Protein AF-A0A7W7RMQ4-F1 (afdb_monomer_lite)

pLDDT: mean 93.25, std 7.19, range [41.25, 98.62]

Organism: NCBI:txid1783352

Foldseek 3Di:
DFAWEAEEEEEEEPPFPDPPVLLQLLLQVACCVFQVYHYHHQYYDYDHDLVLQEAQAQDQDQPPGDQDPSQQVVLVPPPPSPGQEYEYGHQYYPNPDQKHQDHDPSSGYIYGHNPHDSLRRNLSVLCSALNDAADCQLQASSDPHNVSRDHVVGHDDPNSSVSNCPGPSIDRDFDKDKAFWPDKFFADQQPFDDDPQFTDRAGIWTDGPVQPLAIEHHHCDPDPCNVVVVVQNVVNVVRNVVRFMKMFTWTGRHSRYTYTPDIGGDD

Structure (mmCIF, N/CA/C/O backbone):
data_AF-A0A7W7RMQ4-F1
#
_entry.id   AF-A0A7W7RMQ4-F1
#
loop_
_atom_site.group_PDB
_atom_site.id
_atom_site.type_symbol
_atom_site.label_atom_id
_atom_site.label_alt_id
_atom_site.label_comp_id
_atom_site.label_asym_id
_atom_site.label_entity_id
_atom_site.label_seq_id
_atom_site.pdbx_PDB_ins_code
_atom_site.Cartn_x
_atom_site.Cartn_y
_atom_site.Cartn_z
_atom_site.occupancy
_atom_site.B_iso_or_equiv
_atom_site.auth_seq_id
_atom_site.auth_comp_id
_atom_site.auth_asym_id
_atom_site.auth_atom_id
_atom_site.pdbx_PDB_model_num
ATOM 1 N N . MET A 1 1 ? -14.502 10.822 5.025 1.00 41.25 1 MET A N 1
ATOM 2 C CA . MET A 1 1 ? -14.798 10.041 3.806 1.00 41.25 1 MET A CA 1
ATOM 3 C C . MET A 1 1 ? -14.533 8.581 4.132 1.00 41.25 1 MET A C 1
ATOM 5 O O . MET A 1 1 ? -13.692 8.335 4.987 1.00 41.25 1 MET A O 1
ATOM 9 N N . ALA A 1 2 ? -15.302 7.638 3.584 1.00 49.12 2 ALA A N 1
ATOM 10 C CA . ALA A 1 2 ? -14.955 6.222 3.712 1.00 49.12 2 ALA A CA 1
ATOM 11 C C . ALA A 1 2 ? -13.641 5.985 2.947 1.00 49.12 2 ALA A C 1
ATOM 13 O O . ALA A 1 2 ? -13.459 6.584 1.891 1.00 49.12 2 ALA A O 1
ATOM 14 N N . GLY A 1 3 ? -12.711 5.217 3.522 1.00 67.19 3 GLY A N 1
ATOM 15 C CA . GLY A 1 3 ? -11.395 4.976 2.930 1.00 67.19 3 GLY A CA 1
ATOM 16 C C . GLY A 1 3 ? -11.504 4.057 1.718 1.00 67.19 3 GLY A C 1
ATOM 17 O O . GLY A 1 3 ? -11.523 2.833 1.876 1.00 67.19 3 GLY A O 1
ATOM 18 N N . GLU A 1 4 ? -11.606 4.648 0.530 1.00 86.50 4 GLU A N 1
ATOM 19 C CA . GLU A 1 4 ? -11.411 3.928 -0.727 1.00 86.50 4 GLU A CA 1
ATOM 20 C C . GLU A 1 4 ? -9.969 3.410 -0.774 1.00 86.50 4 GLU A C 1
ATOM 22 O O . GLU A 1 4 ? -9.025 4.111 -0.392 1.00 86.50 4 GLU A O 1
ATOM 27 N N . CYS A 1 5 ? -9.794 2.168 -1.212 1.00 90.88 5 CYS A N 1
ATOM 28 C CA . CYS A 1 5 ? -8.476 1.594 -1.418 1.00 90.88 5 CYS A CA 1
ATOM 29 C C . CYS A 1 5 ? -8.373 0.898 -2.765 1.00 90.88 5 CYS A C 1
ATOM 31 O O . CYS A 1 5 ? -9.366 0.412 -3.311 1.00 90.88 5 CYS A O 1
ATOM 33 N N . VAL A 1 6 ? -7.132 0.765 -3.219 1.00 93.94 6 VAL A N 1
ATOM 34 C CA . VAL A 1 6 ? -6.746 -0.255 -4.190 1.00 93.94 6 VAL A CA 1
ATOM 35 C C . VAL A 1 6 ? -6.207 -1.462 -3.437 1.00 93.94 6 VAL A C 1
ATOM 37 O O . VAL A 1 6 ? -5.350 -1.339 -2.557 1.00 93.94 6 VAL A O 1
ATOM 40 N N . ARG A 1 7 ? -6.722 -2.644 -3.778 1.00 93.44 7 ARG A N 1
ATOM 41 C CA . ARG A 1 7 ? -6.274 -3.922 -3.219 1.00 93.44 7 ARG A CA 1
ATOM 42 C C . ARG A 1 7 ? -5.177 -4.487 -4.113 1.00 93.44 7 ARG A C 1
ATOM 44 O O . ARG A 1 7 ? -5.385 -4.660 -5.309 1.00 93.44 7 ARG A O 1
ATOM 51 N N . VAL A 1 8 ? -4.030 -4.790 -3.520 1.00 96.12 8 VAL A N 1
ATOM 52 C CA . VAL A 1 8 ? -2.853 -5.325 -4.209 1.00 96.12 8 VAL A CA 1
ATOM 53 C C . VAL A 1 8 ? -2.446 -6.642 -3.552 1.00 96.12 8 VAL A C 1
ATOM 55 O O . VAL A 1 8 ? -2.411 -6.750 -2.325 1.00 96.12 8 VAL A O 1
ATOM 58 N N . ALA A 1 9 ? -2.140 -7.657 -4.350 1.00 97.38 9 ALA A N 1
ATOM 59 C CA . ALA A 1 9 ? -1.430 -8.843 -3.883 1.00 97.38 9 ALA A CA 1
ATOM 60 C C . ALA A 1 9 ? 0.062 -8.685 -4.178 1.00 97.38 9 ALA A C 1
ATOM 62 O O . ALA A 1 9 ? 0.431 -8.105 -5.195 1.00 97.38 9 ALA A O 1
ATOM 63 N N . VAL A 1 10 ? 0.924 -9.190 -3.299 1.00 98.50 10 VAL A N 1
ATOM 64 C CA . VAL A 1 10 ? 2.379 -9.094 -3.471 1.00 98.50 10 VAL A CA 1
ATOM 65 C C . VAL A 1 10 ? 2.984 -10.477 -3.659 1.00 98.50 10 VAL A C 1
ATOM 67 O O . VAL A 1 10 ? 2.803 -11.366 -2.825 1.00 98.50 10 VAL A O 1
ATOM 70 N N . VAL A 1 11 ? 3.761 -10.639 -4.721 1.00 98.62 11 VAL A N 1
ATOM 71 C CA . VAL A 1 11 ? 4.576 -11.828 -4.972 1.00 98.62 11 VAL A CA 1
ATOM 72 C C . VAL A 1 11 ? 6.039 -11.409 -4.931 1.00 98.62 11 VAL A C 1
ATOM 74 O O . VAL A 1 11 ? 6.456 -10.509 -5.652 1.00 98.62 11 VAL A O 1
ATOM 77 N N . VAL A 1 12 ? 6.828 -12.047 -4.075 1.00 98.62 12 VAL A N 1
ATOM 78 C CA . VAL A 1 12 ? 8.282 -11.862 -4.042 1.00 98.62 12 VAL A CA 1
ATOM 79 C C . VAL A 1 12 ? 8.928 -13.085 -4.675 1.00 98.62 12 VAL A C 1
ATOM 81 O O . VAL A 1 12 ? 8.715 -14.197 -4.192 1.00 98.62 12 VAL A O 1
ATOM 84 N N . ILE A 1 13 ? 9.706 -12.903 -5.737 1.00 98.56 13 ILE A N 1
ATOM 85 C CA . ILE A 1 13 ? 10.533 -13.986 -6.270 1.00 98.56 13 ILE A CA 1
ATOM 86 C C . ILE A 1 13 ? 11.709 -14.197 -5.317 1.00 98.56 13 ILE A C 1
ATOM 88 O O . ILE A 1 13 ? 12.352 -13.233 -4.895 1.00 98.56 13 ILE A O 1
ATOM 92 N N . ASP A 1 14 ? 11.953 -15.445 -4.916 1.00 98.06 14 ASP A N 1
ATOM 93 C CA . ASP A 1 14 ? 13.040 -15.759 -3.991 1.00 98.06 14 ASP A CA 1
ATOM 94 C C . ASP A 1 14 ? 14.389 -15.288 -4.559 1.00 98.06 14 ASP A C 1
ATOM 96 O O . ASP A 1 14 ? 14.686 -15.462 -5.741 1.00 98.06 14 ASP A O 1
ATOM 100 N N . GLY A 1 15 ? 15.186 -14.634 -3.715 1.00 96.94 15 GLY A N 1
ATOM 101 C CA . GLY A 1 15 ? 16.404 -13.925 -4.118 1.00 96.94 15 GLY A CA 1
ATOM 102 C C . GLY A 1 15 ? 16.240 -12.424 -4.398 1.00 96.94 15 GLY A C 1
ATOM 103 O O . GLY A 1 15 ? 17.250 -11.723 -4.385 1.00 96.94 15 GLY A O 1
ATOM 104 N N . ALA A 1 16 ? 15.019 -11.902 -4.574 1.00 97.50 16 ALA A N 1
ATOM 105 C CA . ALA A 1 16 ? 14.787 -10.461 -4.722 1.00 97.50 16 ALA A CA 1
ATOM 106 C C . ALA A 1 16 ? 14.939 -9.709 -3.385 1.00 97.50 16 ALA A C 1
ATOM 108 O O . ALA A 1 16 ? 14.495 -10.169 -2.326 1.00 97.50 16 ALA A O 1
ATOM 109 N N . ASN A 1 17 ? 15.500 -8.501 -3.419 1.00 95.38 17 ASN A N 1
ATOM 110 C CA . ASN A 1 17 ? 15.687 -7.636 -2.255 1.00 95.38 17 ASN A CA 1
ATOM 111 C C . ASN A 1 17 ? 14.442 -6.771 -1.981 1.00 95.38 17 ASN A C 1
ATOM 113 O O . ASN A 1 17 ? 14.465 -5.538 -2.046 1.00 95.38 17 ASN A O 1
ATOM 117 N N . ALA A 1 18 ? 13.328 -7.432 -1.668 1.00 93.50 18 ALA A N 1
ATOM 118 C CA . ALA A 1 18 ? 12.047 -6.771 -1.452 1.00 93.50 18 ALA A CA 1
ATOM 119 C C . ALA A 1 18 ? 11.971 -6.041 -0.100 1.00 93.50 18 ALA A C 1
ATOM 121 O O . ALA A 1 18 ? 12.174 -6.638 0.960 1.00 93.50 18 ALA A O 1
ATOM 122 N N . ASN A 1 19 ? 11.544 -4.774 -0.116 1.00 94.50 19 ASN A N 1
ATOM 123 C CA . ASN A 1 19 ? 11.207 -4.018 1.094 1.00 94.50 19 ASN A CA 1
ATOM 124 C C . ASN A 1 19 ? 9.742 -3.556 1.077 1.00 94.50 19 ASN A C 1
ATOM 126 O O . ASN A 1 19 ? 9.431 -2.369 1.140 1.00 94.50 19 ASN A O 1
ATOM 130 N N . VAL A 1 20 ? 8.844 -4.543 0.992 1.00 93.12 20 VAL A N 1
ATOM 131 C CA . VAL A 1 20 ? 7.395 -4.353 0.804 1.00 93.12 20 VAL A CA 1
ATOM 132 C C . VAL A 1 20 ? 6.791 -3.379 1.817 1.00 93.12 20 VAL A C 1
ATOM 134 O O . VAL A 1 20 ? 6.022 -2.508 1.435 1.00 93.12 20 VAL A O 1
ATOM 137 N N . ASN A 1 21 ? 7.148 -3.498 3.101 1.00 90.81 21 ASN A N 1
ATOM 138 C CA . ASN A 1 21 ? 6.576 -2.642 4.144 1.00 90.81 21 ASN A CA 1
ATOM 139 C C . ASN A 1 21 ? 7.005 -1.181 3.959 1.00 90.81 21 ASN A C 1
ATOM 141 O O . ASN A 1 21 ? 6.152 -0.305 3.932 1.00 90.81 21 ASN A O 1
ATOM 145 N N . ARG A 1 22 ? 8.304 -0.926 3.733 1.00 94.62 22 ARG A N 1
ATOM 146 C CA . ARG A 1 22 ? 8.818 0.424 3.452 1.00 94.62 22 ARG A CA 1
ATOM 147 C C . ARG A 1 22 ? 8.108 1.049 2.255 1.00 94.62 22 ARG A C 1
ATOM 149 O O . ARG A 1 22 ? 7.752 2.221 2.301 1.00 94.62 22 ARG A O 1
ATOM 156 N N . ASP A 1 23 ? 7.954 0.285 1.181 1.00 97.19 23 ASP A N 1
ATOM 157 C CA . ASP A 1 23 ? 7.386 0.782 -0.071 1.00 97.19 23 ASP A CA 1
ATOM 158 C C . ASP A 1 23 ? 5.883 1.049 0.058 1.00 97.19 23 ASP A C 1
ATOM 160 O O . ASP A 1 23 ? 5.377 2.037 -0.473 1.00 97.19 23 ASP A O 1
ATOM 164 N N . LEU A 1 24 ? 5.178 0.209 0.819 1.00 94.00 24 LEU A N 1
ATOM 165 C CA . LEU A 1 24 ? 3.773 0.409 1.149 1.00 94.00 24 LEU A CA 1
ATOM 166 C C . LEU A 1 24 ? 3.568 1.643 2.035 1.00 94.00 24 LEU A C 1
ATOM 168 O O . LEU A 1 24 ? 2.663 2.436 1.773 1.00 94.00 24 LEU A O 1
ATOM 172 N N . ASP A 1 25 ? 4.404 1.822 3.057 1.00 91.25 25 ASP A N 1
ATOM 173 C CA . ASP A 1 25 ? 4.352 2.987 3.942 1.00 91.25 25 ASP A CA 1
ATOM 174 C C . ASP A 1 25 ? 4.637 4.268 3.152 1.00 91.25 25 ASP A C 1
ATOM 176 O O . ASP A 1 25 ? 3.882 5.235 3.238 1.00 91.25 25 ASP A O 1
ATOM 180 N N . ALA A 1 26 ? 5.678 4.257 2.315 1.00 95.75 26 ALA A N 1
ATOM 181 C CA . ALA A 1 26 ? 6.031 5.373 1.444 1.00 95.75 26 ALA A CA 1
ATOM 182 C C . ALA A 1 26 ? 4.916 5.695 0.436 1.00 95.75 26 ALA A C 1
ATOM 184 O O . ALA A 1 26 ? 4.550 6.856 0.269 1.00 95.75 26 ALA A O 1
ATOM 185 N N . GLY A 1 27 ? 4.329 4.684 -0.209 1.00 96.62 27 GLY A N 1
ATOM 186 C CA . GLY A 1 27 ? 3.226 4.888 -1.146 1.00 96.62 27 GLY A CA 1
ATOM 187 C C . GLY A 1 27 ? 1.998 5.504 -0.487 1.00 96.62 27 GLY A C 1
ATOM 188 O O . GLY A 1 27 ? 1.365 6.398 -1.047 1.00 96.62 27 GLY A O 1
ATOM 189 N N . ASN A 1 28 ? 1.693 5.087 0.738 1.00 94.44 28 ASN A N 1
ATOM 190 C CA . ASN A 1 28 ? 0.561 5.620 1.474 1.00 94.44 28 ASN A CA 1
ATOM 191 C C . ASN A 1 28 ? 0.806 6.989 2.118 1.00 94.44 28 ASN A C 1
ATOM 193 O O . ASN A 1 28 ? -0.153 7.733 2.314 1.00 94.44 28 ASN A O 1
ATOM 197 N N . GLN A 1 29 ? 2.064 7.370 2.358 1.00 94.44 29 GLN A N 1
ATOM 198 C CA . GLN A 1 29 ? 2.433 8.763 2.649 1.00 94.44 29 GLN A CA 1
ATOM 199 C C . GLN A 1 29 ? 2.137 9.712 1.478 1.00 94.44 29 GLN A C 1
ATOM 201 O O . GLN A 1 29 ? 2.137 10.918 1.687 1.00 94.44 29 GLN A O 1
ATOM 206 N N . VAL A 1 30 ? 1.869 9.188 0.276 1.00 95.88 30 VAL A N 1
ATOM 207 C CA . VAL A 1 30 ? 1.447 9.968 -0.896 1.00 95.88 30 VAL A CA 1
ATOM 208 C C . VAL A 1 30 ? -0.055 9.808 -1.143 1.00 95.88 30 VAL A C 1
ATOM 210 O O . VAL A 1 30 ? -0.800 10.780 -1.119 1.00 95.88 30 VAL A O 1
ATOM 213 N N . TYR A 1 31 ? -0.536 8.575 -1.333 1.00 95.06 31 TYR A N 1
ATOM 214 C CA . TYR A 1 31 ? -1.925 8.301 -1.732 1.00 95.06 31 TYR A CA 1
ATOM 215 C C . TYR A 1 31 ? -2.961 8.851 -0.744 1.00 95.06 31 TYR A C 1
ATOM 217 O O . TYR A 1 31 ? -4.005 9.367 -1.163 1.00 95.06 31 TYR A O 1
ATOM 225 N N . LEU A 1 32 ? -2.676 8.753 0.559 1.00 90.62 32 LEU A N 1
ATOM 226 C CA . LEU A 1 32 ? -3.614 9.181 1.585 1.00 90.62 32 LEU A CA 1
ATOM 227 C C . LEU A 1 32 ? -3.755 10.706 1.650 1.00 90.62 32 LEU A C 1
ATOM 229 O O . LEU A 1 32 ? -4.886 11.169 1.496 1.00 90.62 32 LEU A O 1
ATOM 233 N N . PRO A 1 33 ? -2.690 11.498 1.873 1.00 90.06 33 PRO A N 1
ATOM 234 C CA . PRO A 1 33 ? -2.839 12.949 1.960 1.00 90.06 33 PRO A CA 1
ATOM 235 C C . PRO A 1 33 ? -3.226 13.589 0.622 1.00 90.06 33 PRO A C 1
ATOM 237 O O . PRO A 1 33 ? -4.081 14.471 0.617 1.00 90.06 33 PRO A O 1
ATOM 240 N N . GLU A 1 34 ? -2.669 13.123 -0.502 1.00 94.00 34 GLU A N 1
ATOM 241 C CA . GLU A 1 34 ? -2.911 13.744 -1.811 1.00 94.00 34 GLU A CA 1
ATOM 242 C C . GLU A 1 34 ? -4.293 13.382 -2.363 1.00 94.00 34 GLU A C 1
ATOM 244 O O . GLU A 1 34 ? -5.026 14.230 -2.871 1.00 94.00 34 GLU A O 1
ATOM 249 N N . CYS A 1 35 ? -4.687 12.109 -2.248 1.00 92.38 35 CYS A N 1
ATOM 250 C CA . CYS A 1 35 ? -5.887 11.616 -2.909 1.00 92.38 35 CYS A CA 1
ATOM 251 C C . CYS A 1 35 ? -6.988 11.112 -1.963 1.00 92.38 35 CYS A C 1
ATOM 253 O O . CYS A 1 35 ? -8.079 10.770 -2.434 1.00 92.38 35 CYS A O 1
ATOM 255 N N . GLY A 1 36 ? -6.754 11.054 -0.650 1.00 88.75 36 GLY A N 1
ATOM 256 C CA . GLY A 1 36 ? -7.709 10.500 0.315 1.00 88.75 36 GLY A CA 1
ATOM 257 C C . GLY A 1 36 ? -7.976 9.004 0.121 1.00 88.75 36 GLY A C 1
ATOM 258 O O . GLY A 1 36 ? -9.049 8.531 0.492 1.00 88.75 36 GLY A O 1
ATOM 259 N N . MET A 1 37 ? -7.040 8.285 -0.505 1.00 89.81 37 MET A N 1
ATOM 260 C CA . MET A 1 37 ? -7.138 6.862 -0.843 1.00 89.81 37 MET A CA 1
ATOM 261 C C . MET A 1 37 ? -5.977 6.092 -0.218 1.00 89.81 37 MET A C 1
ATOM 263 O O . MET A 1 37 ? -4.961 6.676 0.142 1.00 89.81 37 MET A O 1
ATOM 267 N N . TRP A 1 38 ? -6.106 4.775 -0.096 1.00 89.62 38 TRP A N 1
ATOM 268 C CA . TRP A 1 38 ? -5.061 3.938 0.495 1.00 89.62 38 TRP A CA 1
ATOM 269 C C . TRP A 1 38 ? -4.690 2.754 -0.405 1.00 89.62 38 TRP A C 1
ATOM 271 O O . TRP A 1 38 ? -5.496 2.249 -1.181 1.00 89.62 38 TRP A O 1
ATOM 281 N N . ILE A 1 39 ? -3.465 2.269 -0.279 1.00 93.94 39 ILE A N 1
ATOM 282 C CA . ILE A 1 39 ? -2.968 1.049 -0.908 1.00 93.94 39 ILE A CA 1
ATOM 283 C C . ILE A 1 39 ? -3.041 -0.074 0.124 1.00 93.94 39 ILE A C 1
ATOM 285 O O . ILE A 1 39 ? -2.356 -0.040 1.149 1.00 93.94 39 ILE A O 1
ATOM 289 N N . ALA A 1 40 ? -3.854 -1.093 -0.135 1.00 91.31 40 ALA A N 1
ATOM 290 C CA . ALA A 1 40 ? -4.015 -2.236 0.752 1.00 91.31 40 ALA A CA 1
ATOM 291 C C . ALA A 1 40 ? -3.355 -3.488 0.171 1.00 91.31 40 ALA A C 1
ATOM 293 O O . ALA A 1 40 ? -3.853 -4.064 -0.795 1.00 91.31 40 ALA A O 1
ATOM 294 N N . VAL A 1 41 ? -2.281 -3.963 0.807 1.00 91.50 41 VAL A N 1
ATOM 295 C CA . VAL A 1 41 ? -1.746 -5.298 0.516 1.00 91.50 41 VAL A CA 1
ATOM 296 C C . VAL A 1 41 ? -2.612 -6.339 1.220 1.00 91.50 41 VAL A C 1
ATOM 298 O O . VAL A 1 41 ? -2.614 -6.419 2.447 1.00 91.50 41 VAL A O 1
ATOM 301 N N . VAL A 1 42 ? -3.375 -7.115 0.449 1.00 89.56 42 VAL A N 1
ATOM 302 C CA . VAL A 1 42 ? -4.352 -8.083 0.993 1.00 89.56 42 VAL A CA 1
ATOM 303 C C . VAL A 1 42 ? -3.778 -9.483 1.172 1.00 89.56 42 VAL A C 1
ATOM 305 O O . VAL A 1 42 ? -4.322 -10.282 1.929 1.00 89.56 42 VAL A O 1
ATOM 308 N N . ALA A 1 43 ? -2.678 -9.772 0.483 1.00 91.44 43 ALA A N 1
ATOM 309 C CA . ALA A 1 43 ? -1.976 -11.039 0.544 1.00 91.44 43 ALA A CA 1
ATOM 310 C C . ALA A 1 43 ? -0.531 -10.852 0.080 1.00 91.44 43 ALA A C 1
ATOM 312 O O . ALA A 1 43 ? -0.239 -10.004 -0.768 1.00 91.44 43 ALA A O 1
ATOM 313 N N . ARG A 1 44 ? 0.367 -11.668 0.629 1.00 95.00 44 ARG A N 1
ATOM 314 C CA . ARG A 1 44 ? 1.772 -11.722 0.236 1.00 95.00 44 ARG A CA 1
ATOM 315 C C . ARG A 1 44 ? 2.240 -13.168 0.196 1.00 95.00 44 ARG A C 1
ATOM 317 O O . ARG A 1 44 ? 1.940 -13.929 1.112 1.00 95.00 44 ARG A O 1
ATOM 324 N N . THR A 1 45 ? 3.020 -13.513 -0.818 1.00 96.75 45 THR A N 1
ATOM 325 C CA . THR A 1 45 ? 3.704 -14.805 -0.912 1.00 96.75 45 THR A CA 1
ATOM 326 C C . THR A 1 45 ? 5.131 -14.638 -1.432 1.00 96.75 45 THR A C 1
ATOM 328 O O . THR A 1 45 ? 5.456 -13.622 -2.051 1.00 96.75 45 THR A O 1
ATOM 331 N N . THR A 1 46 ? 5.973 -15.637 -1.174 1.00 98.00 46 THR A N 1
ATOM 332 C CA . THR A 1 46 ? 7.303 -15.771 -1.774 1.00 98.00 46 THR A CA 1
ATOM 333 C C . THR A 1 46 ? 7.320 -17.030 -2.631 1.00 98.00 46 THR A C 1
ATOM 335 O O . THR A 1 46 ? 6.831 -18.071 -2.193 1.00 98.00 46 THR A O 1
ATOM 338 N N . VAL A 1 47 ? 7.863 -16.937 -3.844 1.00 98.06 47 VAL A N 1
ATOM 339 C CA . VAL A 1 47 ? 7.866 -18.025 -4.829 1.00 98.06 47 VAL A CA 1
ATOM 340 C C . VAL A 1 47 ? 9.296 -18.307 -5.288 1.00 98.06 47 VAL A C 1
ATOM 342 O O . VAL A 1 47 ? 10.008 -17.395 -5.698 1.00 98.06 47 VAL A O 1
ATOM 345 N N . ASP A 1 48 ? 9.703 -19.575 -5.249 1.00 97.94 48 ASP A N 1
ATOM 346 C CA . ASP A 1 48 ? 10.997 -20.042 -5.763 1.00 97.94 48 ASP A CA 1
ATOM 347 C C . ASP A 1 48 ? 10.918 -20.258 -7.285 1.00 97.94 48 ASP A C 1
ATOM 349 O O . ASP A 1 48 ? 10.505 -21.316 -7.767 1.00 97.94 48 ASP A O 1
ATOM 353 N N . ARG A 1 49 ? 11.230 -19.196 -8.035 1.00 97.50 49 ARG A N 1
ATOM 354 C CA . ARG A 1 49 ? 11.274 -19.149 -9.506 1.00 97.50 49 ARG A CA 1
ATOM 355 C C . ARG A 1 49 ? 12.485 -18.325 -9.957 1.00 97.50 49 ARG A C 1
ATOM 357 O O . ARG A 1 49 ? 12.326 -17.179 -10.373 1.00 97.50 49 ARG A O 1
ATOM 364 N N . PRO A 1 50 ? 13.712 -18.858 -9.821 1.00 96.56 50 PRO A N 1
ATOM 365 C CA . PRO A 1 50 ? 14.941 -18.106 -10.090 1.00 96.56 50 PRO A CA 1
ATOM 366 C C . PRO A 1 50 ? 15.075 -17.675 -11.556 1.00 96.56 50 PRO A C 1
ATOM 368 O O . PRO A 1 50 ? 15.788 -16.723 -11.858 1.00 96.56 50 PRO A O 1
ATOM 371 N N . ASP A 1 51 ? 14.379 -18.359 -12.459 1.00 95.88 51 ASP A N 1
ATOM 372 C CA . ASP A 1 51 ? 14.228 -18.003 -13.866 1.00 95.88 51 ASP A CA 1
ATOM 373 C C . ASP A 1 51 ? 13.445 -16.698 -14.085 1.00 95.88 51 ASP A C 1
ATOM 375 O O . ASP A 1 51 ? 13.669 -16.026 -15.082 1.00 95.88 51 ASP A O 1
ATOM 379 N N . LEU A 1 52 ? 12.609 -16.286 -13.126 1.00 97.19 52 LEU A N 1
ATOM 380 C CA . LEU A 1 52 ? 11.847 -15.031 -13.162 1.00 97.19 52 LEU A CA 1
ATOM 381 C C . LEU A 1 52 ? 12.512 -13.896 -12.366 1.00 97.19 52 LEU A C 1
ATOM 383 O O . LEU A 1 52 ? 11.928 -12.827 -12.187 1.00 97.19 52 LEU A O 1
ATOM 387 N N . LEU A 1 53 ? 13.717 -14.123 -11.833 1.00 96.25 53 LEU A N 1
ATOM 388 C CA . LEU A 1 53 ? 14.402 -13.142 -10.992 1.00 96.25 53 LEU A CA 1
ATOM 389 C C . LEU A 1 53 ? 14.936 -11.958 -11.814 1.00 96.25 53 LEU A C 1
ATOM 391 O O . LEU A 1 53 ? 14.975 -10.835 -11.309 1.00 96.25 53 LEU A O 1
ATOM 395 N N . VAL A 1 54 ? 15.324 -12.198 -13.070 1.00 95.94 54 VAL A N 1
ATOM 396 C CA . VAL A 1 54 ? 15.744 -11.171 -14.031 1.00 95.94 54 VAL A CA 1
ATOM 397 C C . VAL A 1 54 ? 14.998 -11.394 -15.340 1.00 95.94 54 VAL A C 1
ATOM 399 O O . VAL A 1 54 ? 15.235 -12.401 -16.000 1.00 95.94 54 VAL A O 1
ATOM 402 N N . LEU A 1 55 ? 14.124 -10.463 -15.716 1.00 93.25 55 LEU A N 1
ATOM 403 C CA . LEU A 1 55 ? 13.359 -10.560 -16.962 1.00 93.25 55 LEU A CA 1
ATOM 404 C C . LEU A 1 55 ? 14.210 -10.137 -18.162 1.00 93.25 55 LEU A C 1
ATOM 406 O O . LEU A 1 55 ? 14.953 -9.154 -18.075 1.00 93.25 55 LEU A O 1
ATOM 410 N N . ASP A 1 56 ? 14.053 -10.804 -19.308 1.00 89.25 56 ASP A N 1
ATOM 411 C CA . ASP A 1 56 ? 14.606 -10.318 -20.581 1.00 89.25 56 ASP A CA 1
ATOM 412 C C . ASP A 1 56 ? 13.708 -9.241 -21.208 1.00 89.25 56 ASP A C 1
ATOM 414 O O . ASP A 1 56 ? 13.251 -9.326 -22.346 1.00 89.25 56 ASP A O 1
ATOM 418 N N . GLN A 1 57 ? 13.422 -8.214 -20.412 1.00 81.38 57 GLN A N 1
ATOM 419 C CA . GLN A 1 57 ? 12.584 -7.094 -20.799 1.00 81.38 57 GLN A CA 1
ATOM 420 C C . GLN A 1 57 ? 13.451 -5.944 -21.299 1.00 81.38 57 GLN A C 1
ATOM 422 O O . GLN A 1 57 ? 14.343 -5.465 -20.591 1.00 81.38 57 GLN A O 1
ATOM 427 N N . THR A 1 58 ? 13.157 -5.455 -22.505 1.00 81.94 58 THR A N 1
ATOM 428 C CA . THR A 1 58 ? 13.886 -4.316 -23.089 1.00 81.94 58 THR A CA 1
ATOM 429 C C . THR A 1 58 ? 13.072 -3.033 -23.179 1.00 81.94 58 THR A C 1
ATOM 431 O O . THR A 1 58 ? 13.608 -1.968 -23.502 1.00 81.94 58 THR A O 1
ATOM 434 N N . ASP A 1 59 ? 11.793 -3.103 -22.832 1.00 80.94 59 ASP A N 1
ATOM 435 C CA . ASP A 1 59 ? 10.868 -1.994 -22.886 1.00 80.94 59 ASP A CA 1
ATOM 436 C C . ASP A 1 59 ? 9.913 -1.979 -21.688 1.00 80.94 59 ASP A C 1
ATOM 438 O O . ASP A 1 59 ? 9.532 -2.991 -21.111 1.00 80.94 59 ASP A O 1
ATOM 442 N N . CYS A 1 60 ? 9.537 -0.768 -21.298 1.00 82.44 60 CYS A N 1
ATOM 443 C CA . CYS A 1 60 ? 8.530 -0.532 -20.280 1.00 82.44 60 CYS A CA 1
ATOM 444 C C . CYS A 1 60 ? 7.629 0.612 -20.741 1.00 82.44 60 CYS A C 1
ATOM 446 O O . CYS A 1 60 ? 7.662 1.732 -20.225 1.00 82.44 60 CYS A O 1
ATOM 448 N N . LEU A 1 61 ? 6.911 0.369 -21.835 1.00 75.75 61 LEU A N 1
ATOM 449 C CA . LEU A 1 61 ? 6.085 1.375 -22.487 1.00 75.75 61 LEU A CA 1
ATOM 450 C C . LEU A 1 61 ? 4.614 1.000 -22.350 1.00 75.75 61 LEU A C 1
ATOM 452 O O . LEU A 1 61 ? 4.199 -0.077 -22.748 1.00 75.75 61 LEU A O 1
ATOM 456 N N . ALA A 1 62 ? 3.787 1.934 -21.880 1.00 62.47 62 ALA A N 1
ATOM 457 C CA . ALA A 1 62 ? 2.341 1.708 -21.790 1.00 62.47 62 ALA A CA 1
ATOM 458 C C . ALA A 1 62 ? 1.678 1.402 -23.154 1.00 62.47 62 ALA A C 1
ATOM 460 O O . ALA A 1 62 ? 0.584 0.854 -23.200 1.00 62.47 62 ALA A O 1
ATOM 461 N N . ASN A 1 63 ? 2.318 1.759 -24.276 1.00 63.28 63 ASN A N 1
ATOM 462 C CA . ASN A 1 63 ? 1.838 1.463 -25.625 1.00 63.28 63 ASN A CA 1
ATOM 463 C C . ASN A 1 63 ? 2.929 0.786 -26.453 1.00 63.28 63 ASN A C 1
ATOM 465 O O . ASN A 1 63 ? 4.042 1.305 -26.542 1.00 63.28 63 ASN A O 1
ATOM 469 N N . GLY A 1 64 ? 2.556 -0.297 -27.138 1.00 64.69 64 GLY A N 1
ATOM 470 C CA . GLY A 1 64 ? 3.460 -1.041 -28.015 1.00 64.69 64 GLY A CA 1
ATOM 471 C C . GLY A 1 64 ? 4.413 -1.975 -27.277 1.00 64.69 64 GLY A C 1
ATOM 472 O O . GLY A 1 64 ? 5.403 -2.371 -27.880 1.00 64.69 64 GLY A O 1
ATOM 473 N N . HIS A 1 65 ? 4.114 -2.296 -26.015 1.00 80.31 65 HIS A N 1
ATOM 474 C CA . HIS A 1 65 ? 4.914 -3.223 -25.239 1.00 80.31 65 HIS A CA 1
ATOM 475 C C . HIS A 1 65 ? 4.720 -4.669 -25.686 1.00 80.31 65 HIS A C 1
ATOM 477 O O . HIS A 1 65 ? 3.589 -5.125 -25.891 1.00 80.31 65 HIS A O 1
ATOM 483 N N . GLU A 1 66 ? 5.844 -5.348 -25.884 1.00 82.31 66 GLU A N 1
ATOM 484 C CA . GLU A 1 66 ? 5.908 -6.755 -26.250 1.00 82.31 66 GLU A CA 1
ATOM 485 C C . GLU A 1 66 ? 6.204 -7.571 -24.995 1.00 82.31 66 GLU A C 1
ATOM 487 O O . GLU A 1 66 ? 7.286 -7.475 -24.424 1.00 82.31 66 GLU A O 1
ATOM 492 N N . VAL A 1 67 ? 5.214 -8.356 -24.571 1.00 83.75 67 VAL A N 1
ATOM 493 C CA . VAL A 1 67 ? 5.329 -9.210 -23.388 1.00 83.75 67 VAL A CA 1
ATOM 494 C C . VAL A 1 67 ? 6.307 -10.344 -23.688 1.00 83.75 67 VAL A C 1
ATOM 496 O O . VAL A 1 67 ? 6.081 -11.111 -24.629 1.00 83.75 67 VAL A O 1
ATOM 499 N N . SER A 1 68 ? 7.376 -10.445 -22.897 1.00 85.44 68 SER A N 1
ATOM 500 C CA . SER A 1 68 ? 8.323 -11.571 -22.958 1.00 85.44 68 SER A CA 1
ATOM 501 C C . SER A 1 68 ? 7.718 -12.848 -22.359 1.00 85.44 68 SER A C 1
ATOM 503 O O . SER A 1 68 ? 6.778 -12.776 -21.569 1.00 85.44 68 SER A O 1
ATOM 505 N N . ASP A 1 69 ? 8.251 -14.026 -22.703 1.00 88.69 69 ASP A N 1
ATOM 506 C CA . ASP A 1 69 ? 7.754 -15.300 -22.155 1.00 88.69 69 ASP A CA 1
ATOM 507 C C . ASP A 1 69 ? 7.881 -15.323 -20.617 1.00 88.69 69 ASP A C 1
ATOM 509 O O . ASP A 1 69 ? 6.938 -15.688 -19.914 1.00 88.69 69 ASP A O 1
ATOM 513 N N . GLU A 1 70 ? 9.011 -14.859 -20.075 1.00 91.12 70 GLU A N 1
ATOM 514 C CA . GLU A 1 70 ? 9.233 -14.767 -18.630 1.00 91.12 70 GLU A CA 1
ATOM 515 C C . GLU A 1 70 ? 8.286 -13.765 -17.956 1.00 91.12 70 GLU A C 1
ATOM 517 O O . GLU A 1 70 ? 7.808 -14.009 -16.848 1.00 91.12 70 GLU A O 1
ATOM 522 N N . GLU A 1 71 ? 7.985 -12.638 -18.604 1.00 90.69 71 GLU A N 1
ATOM 523 C CA . GLU A 1 71 ? 7.000 -11.694 -18.082 1.00 90.69 71 GLU A CA 1
ATOM 524 C C . GLU A 1 71 ? 5.592 -12.296 -18.093 1.00 90.69 71 GLU A C 1
ATOM 526 O O . GLU A 1 71 ? 4.863 -12.160 -17.111 1.00 90.69 71 GLU A O 1
ATOM 531 N N . ASP A 1 72 ? 5.214 -13.020 -19.146 1.00 93.19 72 ASP A N 1
ATOM 532 C CA . ASP A 1 72 ? 3.927 -13.710 -19.198 1.00 93.19 72 ASP A CA 1
ATOM 533 C C . ASP A 1 72 ? 3.768 -14.678 -18.015 1.00 93.19 72 ASP A C 1
ATOM 535 O O . ASP A 1 72 ? 2.757 -14.651 -17.306 1.00 93.19 72 ASP A O 1
ATOM 539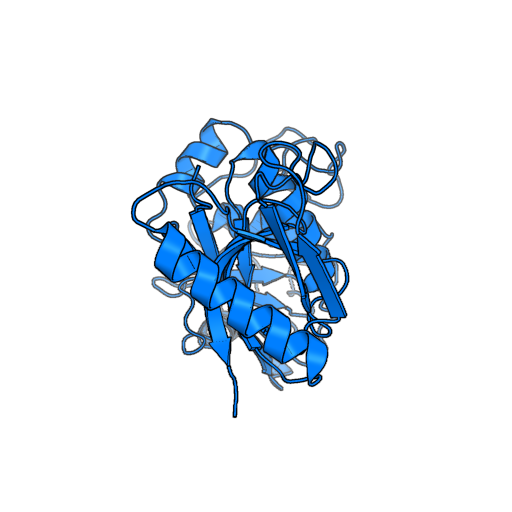 N N . GLU A 1 73 ? 4.812 -15.462 -17.737 1.00 96.44 73 GLU A N 1
ATOM 540 C CA . GLU A 1 73 ? 4.856 -16.401 -16.617 1.00 96.44 73 GLU A CA 1
A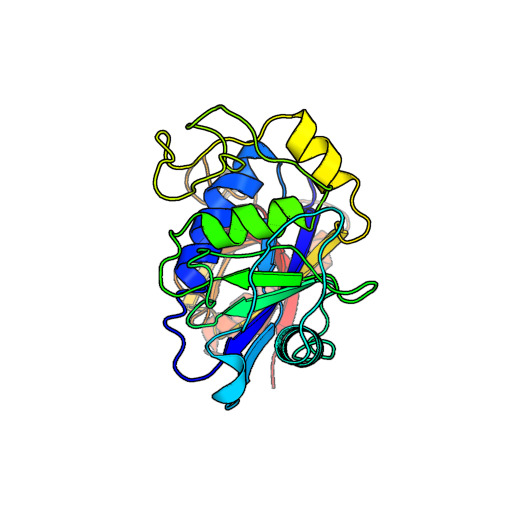TOM 541 C C . GLU A 1 73 ? 4.886 -15.708 -15.247 1.00 96.44 73 GLU A C 1
ATOM 543 O O . GLU A 1 73 ? 4.232 -16.172 -14.305 1.00 96.44 73 GLU A O 1
ATOM 548 N N . LEU A 1 74 ? 5.609 -14.591 -15.110 1.00 97.44 74 LEU A N 1
ATOM 549 C CA . LEU A 1 74 ? 5.599 -13.777 -13.893 1.00 97.44 74 LEU A CA 1
ATOM 550 C C . LEU A 1 74 ? 4.183 -13.282 -13.601 1.00 97.44 74 LEU A C 1
ATOM 552 O O . LEU A 1 74 ? 3.698 -13.396 -12.470 1.00 97.44 74 LEU A O 1
ATOM 556 N N . PHE A 1 75 ? 3.500 -12.778 -14.627 1.00 96.56 75 PHE A N 1
ATOM 557 C CA . PHE A 1 75 ? 2.173 -12.199 -14.501 1.00 96.56 75 PHE A CA 1
ATOM 558 C C . PHE A 1 75 ? 1.061 -13.231 -14.266 1.00 96.56 75 PHE A C 1
ATOM 560 O O . PHE A 1 75 ? -0.038 -12.836 -13.868 1.00 96.56 75 PHE A O 1
ATOM 567 N N . ASP A 1 76 ? 1.328 -14.530 -14.397 1.00 97.06 76 ASP A N 1
ATOM 568 C CA . ASP A 1 76 ? 0.419 -15.600 -13.964 1.00 97.06 76 ASP A CA 1
ATOM 569 C C . ASP A 1 76 ? 0.451 -15.850 -12.447 1.00 97.06 76 ASP A C 1
ATOM 571 O O . ASP A 1 76 ? -0.514 -16.366 -11.871 1.00 97.06 76 ASP A O 1
ATOM 575 N N . LEU A 1 77 ? 1.524 -15.451 -11.760 1.00 97.88 77 LEU A N 1
ATOM 576 C CA . LEU A 1 77 ? 1.657 -15.665 -10.321 1.00 97.88 77 LEU A CA 1
ATOM 577 C C . LEU 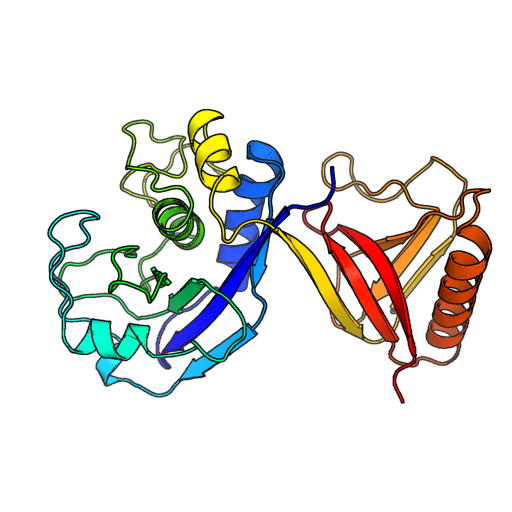A 1 77 ? 0.719 -14.752 -9.517 1.00 97.88 77 LEU A C 1
ATOM 579 O O . LEU A 1 77 ? 0.514 -13.580 -9.838 1.00 97.88 77 LEU A O 1
ATOM 583 N N . GLY A 1 78 ? 0.192 -15.284 -8.410 1.00 96.50 78 GLY A N 1
ATOM 584 C CA . GLY A 1 78 ? -0.533 -14.520 -7.390 1.00 96.50 78 GLY A CA 1
ATOM 585 C C . GLY A 1 78 ? -1.967 -14.120 -7.746 1.00 96.50 78 GLY A C 1
ATOM 586 O O . GLY A 1 78 ? -2.599 -13.386 -6.987 1.00 96.50 78 GLY A O 1
ATOM 587 N N . ARG A 1 79 ? -2.509 -14.594 -8.873 1.00 95.25 79 ARG A N 1
ATOM 588 C CA . ARG A 1 79 ? -3.857 -14.234 -9.354 1.00 95.25 79 ARG A CA 1
ATOM 589 C C . ARG A 1 79 ? -4.996 -14.800 -8.507 1.00 95.25 79 ARG A C 1
ATOM 591 O O . ARG A 1 79 ? -6.110 -14.290 -8.540 1.00 95.25 79 ARG A O 1
ATOM 598 N N . ASP A 1 80 ? -4.713 -15.814 -7.704 1.00 94.12 80 ASP A N 1
ATOM 599 C CA . ASP A 1 80 ? -5.626 -16.429 -6.742 1.00 94.12 80 ASP A CA 1
ATOM 600 C C . ASP A 1 80 ? -5.571 -15.784 -5.344 1.00 94.12 80 ASP A C 1
ATOM 602 O O . ASP A 1 80 ? -6.350 -16.146 -4.462 1.00 94.12 80 ASP A O 1
ATOM 606 N N . LEU A 1 81 ? -4.711 -14.780 -5.136 1.00 92.69 81 LEU A N 1
ATOM 607 C CA . LEU A 1 81 ? -4.515 -14.112 -3.842 1.00 92.69 81 LEU A CA 1
ATOM 608 C C . LEU A 1 81 ? -5.586 -13.055 -3.513 1.00 92.69 81 LEU A C 1
ATOM 610 O O . LEU A 1 81 ? -5.498 -12.355 -2.502 1.00 92.69 81 LEU A O 1
ATOM 614 N N . GLY A 1 82 ? -6.622 -12.950 -4.348 1.00 88.25 82 GLY A N 1
ATOM 615 C CA . GLY A 1 82 ? -7.826 -12.176 -4.057 1.00 88.25 82 GLY A CA 1
ATOM 616 C C . GLY A 1 82 ? -7.699 -10.666 -4.269 1.00 88.25 82 GLY A C 1
ATOM 617 O O . GLY A 1 82 ? -8.474 -9.926 -3.658 1.00 88.25 82 GLY A O 1
ATOM 618 N N . ALA A 1 83 ? -6.762 -10.214 -5.107 1.00 92.06 83 ALA A N 1
ATOM 619 C CA . ALA A 1 83 ? -6.620 -8.828 -5.557 1.00 92.06 83 ALA A CA 1
ATOM 620 C C . ALA A 1 83 ? -6.654 -8.739 -7.089 1.00 92.06 83 ALA A C 1
ATOM 622 O O . ALA A 1 83 ? -6.177 -9.645 -7.767 1.00 92.06 83 ALA A O 1
ATOM 623 N N . ASP A 1 84 ? -7.165 -7.626 -7.617 1.00 90.94 84 ASP A N 1
ATOM 624 C CA . ASP A 1 84 ? -7.229 -7.374 -9.065 1.00 90.94 84 ASP A CA 1
ATOM 625 C C . ASP A 1 84 ? -5.868 -6.961 -9.652 1.00 90.94 84 ASP A C 1
ATOM 627 O O . ASP A 1 84 ? -5.616 -7.126 -10.845 1.00 90.94 84 ASP A O 1
ATOM 631 N N . ILE A 1 85 ? -4.973 -6.447 -8.801 1.00 97.19 85 ILE A N 1
ATOM 632 C CA . ILE A 1 85 ? -3.615 -6.028 -9.154 1.00 97.19 85 ILE A CA 1
ATOM 633 C C . ILE A 1 85 ? -2.610 -6.863 -8.365 1.00 97.19 85 ILE A C 1
ATOM 635 O O . ILE A 1 85 ? -2.740 -7.029 -7.148 1.00 97.19 85 ILE A O 1
ATOM 639 N N . VAL A 1 86 ? -1.574 -7.342 -9.055 1.00 98.44 86 VAL A N 1
ATOM 640 C CA . VAL A 1 86 ? -0.441 -8.037 -8.435 1.00 98.44 86 VAL A CA 1
ATOM 641 C C . VAL A 1 86 ? 0.828 -7.210 -8.619 1.00 98.44 86 VAL A C 1
ATOM 643 O O . VAL A 1 86 ? 1.130 -6.763 -9.724 1.00 98.44 86 VAL A O 1
ATOM 646 N N . ALA A 1 87 ? 1.550 -6.997 -7.524 1.00 98.50 87 ALA A N 1
ATOM 647 C CA . ALA A 1 87 ? 2.866 -6.382 -7.503 1.00 98.50 87 ALA A CA 1
ATOM 648 C C . ALA A 1 87 ? 3.935 -7.462 -7.319 1.00 98.50 87 ALA A C 1
ATOM 650 O O . ALA A 1 87 ? 3.875 -8.252 -6.370 1.00 98.50 87 ALA A O 1
ATOM 651 N N . TYR A 1 88 ? 4.926 -7.470 -8.200 1.00 98.56 88 TYR A N 1
ATOM 652 C CA . TYR A 1 88 ? 6.021 -8.430 -8.188 1.00 98.56 88 TYR A CA 1
ATOM 653 C C . TYR A 1 88 ? 7.305 -7.769 -7.690 1.00 98.56 88 TYR A C 1
ATOM 655 O O . TYR A 1 88 ? 7.642 -6.667 -8.111 1.00 98.56 88 TYR A O 1
ATOM 663 N N . TYR A 1 89 ? 8.045 -8.439 -6.815 1.00 98.62 89 TYR A N 1
ATOM 664 C CA . TYR A 1 89 ? 9.421 -8.062 -6.500 1.00 98.62 89 TYR A CA 1
ATOM 665 C C . TYR A 1 89 ? 10.372 -9.056 -7.152 1.00 98.62 89 TYR A C 1
ATOM 667 O O . TYR A 1 89 ? 10.300 -10.255 -6.871 1.00 98.62 89 TYR A O 1
ATOM 675 N N . ILE A 1 90 ? 11.250 -8.529 -7.999 1.00 98.19 90 ILE A N 1
ATOM 676 C CA . ILE A 1 90 ? 12.272 -9.255 -8.758 1.00 98.19 90 ILE A CA 1
ATOM 677 C C . ILE A 1 90 ? 13.621 -8.540 -8.590 1.00 98.19 90 ILE A C 1
ATOM 679 O O . ILE A 1 90 ? 13.675 -7.446 -8.029 1.00 98.19 90 ILE A O 1
ATOM 683 N N . GLN A 1 91 ? 14.718 -9.107 -9.092 1.00 97.56 91 GLN A N 1
ATOM 684 C CA . GLN A 1 91 ? 16.011 -8.417 -9.079 1.00 97.56 91 GLN A CA 1
ATOM 685 C C . GLN A 1 91 ? 16.037 -7.258 -10.092 1.00 97.56 91 GLN A C 1
ATOM 687 O O . GLN A 1 91 ? 16.567 -6.184 -9.793 1.00 97.56 91 GLN A O 1
ATOM 692 N N . GLY A 1 92 ? 15.443 -7.443 -11.272 1.00 95.25 92 GLY A N 1
ATOM 693 C CA . GLY A 1 92 ? 15.306 -6.408 -12.299 1.00 95.25 92 GLY A CA 1
ATOM 694 C C . GLY A 1 92 ? 15.122 -7.003 -13.690 1.00 95.25 92 GLY A C 1
ATOM 695 O O . GLY A 1 92 ? 14.562 -8.084 -13.837 1.00 95.25 92 GLY A O 1
ATOM 696 N N . ASP A 1 93 ? 15.633 -6.313 -14.702 1.00 93.94 93 ASP A N 1
ATOM 697 C CA . ASP A 1 93 ? 15.599 -6.749 -16.096 1.00 93.94 93 ASP A CA 1
ATOM 698 C C . ASP A 1 93 ? 16.956 -6.557 -16.796 1.00 93.94 93 ASP A C 1
ATOM 700 O O . ASP A 1 93 ? 17.936 -6.084 -16.202 1.00 93.94 93 ASP A O 1
ATOM 704 N N . THR A 1 94 ? 17.021 -6.926 -18.075 1.00 91.94 94 THR A N 1
ATOM 705 C CA . THR A 1 94 ? 18.208 -6.753 -18.921 1.00 91.94 94 THR A CA 1
ATOM 706 C C . THR A 1 94 ? 18.415 -5.305 -19.400 1.00 91.94 94 THR A C 1
ATOM 708 O O . THR A 1 94 ? 19.542 -4.943 -19.756 1.00 91.94 94 THR A O 1
ATOM 711 N N . ALA A 1 95 ? 17.390 -4.444 -19.351 1.00 90.25 95 ALA A N 1
ATOM 712 C CA . ALA A 1 95 ? 17.459 -3.024 -19.726 1.00 90.25 95 ALA A CA 1
ATOM 713 C C . ALA A 1 95 ? 17.943 -2.075 -18.612 1.00 90.25 95 ALA A C 1
ATOM 715 O O . ALA A 1 95 ? 18.349 -0.940 -18.889 1.00 90.25 95 ALA A O 1
ATOM 716 N N . GLY A 1 96 ? 17.927 -2.521 -17.360 1.00 90.50 96 GLY A N 1
ATOM 717 C CA . GLY A 1 96 ? 18.220 -1.727 -16.175 1.00 90.50 96 GLY A CA 1
ATOM 718 C C . GLY A 1 96 ? 17.065 -0.840 -15.696 1.00 90.50 96 GLY A C 1
ATOM 719 O O . GLY A 1 96 ? 17.342 0.199 -15.079 1.00 90.50 96 GLY A O 1
ATOM 720 N N . PHE A 1 97 ? 15.798 -1.190 -15.959 1.00 91.44 97 PHE A N 1
ATOM 721 C CA . PHE A 1 97 ? 14.676 -0.467 -15.350 1.00 91.44 97 PHE A CA 1
ATOM 722 C C . PHE A 1 97 ? 14.577 -0.766 -13.843 1.00 91.44 97 PHE A C 1
ATOM 724 O O . PHE A 1 97 ? 15.060 -1.773 -13.325 1.00 91.44 97 PHE A O 1
ATOM 731 N N . ARG A 1 98 ? 13.989 0.178 -13.097 1.00 94.00 98 ARG A N 1
ATOM 732 C CA . ARG A 1 98 ? 13.783 0.053 -11.638 1.00 94.00 98 ARG A CA 1
ATOM 733 C C . ARG A 1 98 ? 12.460 -0.614 -11.287 1.00 94.00 98 ARG A C 1
ATOM 735 O O . ARG A 1 98 ? 12.294 -1.085 -10.168 1.00 94.00 98 ARG A O 1
ATOM 742 N N . GLY A 1 99 ? 11.532 -0.599 -12.222 1.00 95.06 99 GLY A N 1
ATOM 743 C CA . GLY A 1 99 ? 10.188 -1.115 -12.109 1.00 95.06 99 GLY A CA 1
ATOM 744 C C . GLY A 1 99 ? 9.524 -1.002 -13.469 1.00 95.06 99 GLY A C 1
ATOM 745 O O . GLY A 1 99 ? 10.021 -0.277 -14.342 1.00 95.06 99 GLY A O 1
ATOM 746 N N . CYS A 1 100 ? 8.430 -1.730 -13.635 1.00 94.81 100 CYS A N 1
ATOM 747 C CA . CYS A 1 100 ? 7.605 -1.584 -14.811 1.00 94.81 100 CYS A CA 1
ATOM 748 C C . CYS A 1 100 ? 6.147 -1.922 -14.543 1.00 94.81 100 CYS A C 1
ATOM 750 O O . CYS A 1 100 ? 5.841 -2.960 -13.958 1.00 94.81 100 CYS A O 1
ATOM 752 N N . ALA A 1 101 ? 5.266 -1.055 -15.029 1.00 95.06 101 ALA A N 1
ATOM 753 C CA . ALA A 1 101 ? 3.818 -1.221 -15.016 1.00 95.06 101 ALA A CA 1
ATOM 754 C C . ALA A 1 101 ? 3.225 -1.705 -16.346 1.00 95.06 101 ALA A C 1
ATOM 756 O O . ALA A 1 101 ? 2.003 -1.785 -16.477 1.00 95.06 101 ALA A O 1
ATOM 757 N N . ALA A 1 102 ? 4.063 -1.991 -17.345 1.00 91.88 102 ALA A N 1
ATOM 758 C CA . ALA A 1 102 ? 3.600 -2.697 -18.527 1.00 91.88 102 ALA A CA 1
ATOM 759 C C . ALA A 1 102 ? 3.176 -4.113 -18.112 1.00 91.88 102 ALA A C 1
ATOM 761 O O . ALA A 1 102 ? 3.770 -4.708 -17.214 1.00 91.88 102 ALA A O 1
ATOM 762 N N . HIS A 1 103 ? 2.067 -4.586 -18.673 1.00 92.12 103 HIS A N 1
ATOM 763 C CA . HIS A 1 103 ? 1.481 -5.849 -18.261 1.00 92.12 103 HIS A CA 1
ATOM 764 C C . HIS A 1 103 ? 0.670 -6.489 -19.391 1.00 92.12 103 HIS A C 1
ATOM 766 O O . HIS A 1 103 ? 0.092 -5.775 -20.224 1.00 92.12 103 HIS A O 1
ATOM 772 N N . PRO A 1 104 ? 0.507 -7.822 -19.387 1.00 90.94 104 PRO A N 1
ATOM 773 C CA . PRO A 1 104 ? -0.350 -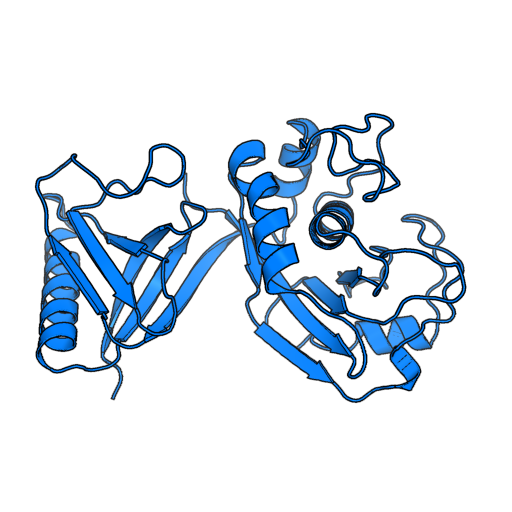8.489 -20.352 1.00 90.94 104 PRO A CA 1
ATOM 774 C C . PRO A 1 104 ? -1.828 -8.073 -20.211 1.00 90.94 104 PRO A C 1
ATOM 776 O O . PRO A 1 104 ? -2.291 -7.734 -19.109 1.00 90.94 104 PRO A O 1
ATOM 779 N N . PRO A 1 105 ? -2.624 -8.130 -21.296 1.00 88.25 105 PRO A N 1
ATOM 780 C CA . PRO A 1 105 ? -4.058 -7.862 -21.234 1.00 88.25 105 PRO A CA 1
ATOM 781 C C . PRO A 1 105 ? -4.770 -8.739 -20.195 1.00 88.25 105 PRO A C 1
ATOM 783 O O . PRO A 1 105 ? -4.593 -9.954 -20.159 1.00 88.25 105 PRO A O 1
ATOM 786 N N . GLY A 1 106 ? -5.596 -8.124 -19.345 1.00 89.94 106 GLY A N 1
ATOM 787 C CA . GLY A 1 106 ? -6.367 -8.828 -18.311 1.00 89.94 106 GLY A CA 1
ATOM 788 C C . GLY A 1 106 ? -5.573 -9.271 -17.074 1.00 89.94 106 GLY A C 1
ATOM 789 O O . GLY A 1 106 ? -6.180 -9.753 -16.123 1.00 89.94 106 GLY A O 1
ATOM 790 N N . ARG A 1 107 ? -4.249 -9.069 -17.037 1.00 94.19 107 ARG A N 1
ATOM 791 C CA . ARG A 1 107 ? -3.379 -9.390 -15.892 1.00 94.19 107 ARG A CA 1
ATOM 792 C C . ARG A 1 107 ? -2.746 -8.119 -15.329 1.00 94.19 107 ARG A C 1
ATOM 794 O O . ARG A 1 107 ? -1.533 -7.971 -15.312 1.00 94.19 107 ARG A O 1
ATOM 801 N N . ARG A 1 108 ? -3.569 -7.180 -14.854 1.00 95.62 108 ARG A N 1
ATOM 802 C CA . ARG A 1 108 ? -3.085 -5.896 -14.312 1.00 95.62 108 ARG A CA 1
ATOM 803 C C . ARG A 1 108 ? -2.059 -6.118 -13.202 1.00 95.62 108 ARG A C 1
ATOM 805 O O . ARG A 1 108 ? -2.270 -6.923 -12.292 1.00 95.62 108 ARG A O 1
ATOM 812 N N . GLY A 1 109 ? -0.941 -5.421 -13.268 1.00 96.81 109 GLY A N 1
ATOM 813 C CA . GLY A 1 109 ? 0.149 -5.611 -12.327 1.00 96.81 109 GLY A CA 1
ATOM 814 C C . GLY A 1 109 ? 1.368 -4.810 -12.723 1.00 96.81 109 GLY A C 1
ATOM 815 O O . GLY A 1 109 ? 1.357 -4.111 -13.732 1.00 96.81 109 GLY A O 1
ATOM 816 N N . PHE A 1 110 ? 2.392 -4.913 -11.897 1.00 97.50 110 PHE A N 1
ATOM 817 C CA . PHE A 1 110 ? 3.669 -4.261 -12.120 1.00 97.50 110 PHE A CA 1
ATOM 818 C C . PHE A 1 110 ? 4.756 -4.990 -11.343 1.00 97.50 110 PHE A C 1
ATOM 820 O O . PHE A 1 110 ? 4.463 -5.700 -10.378 1.00 97.50 110 PHE A O 1
ATOM 827 N N . TRP A 1 111 ? 6.011 -4.780 -11.714 1.00 97.62 111 TRP A N 1
ATOM 828 C CA . TRP A 1 111 ? 7.149 -5.294 -10.965 1.00 97.62 111 TRP A CA 1
ATOM 829 C C . TRP A 1 111 ? 8.058 -4.173 -10.452 1.00 97.62 111 TRP A C 1
ATOM 831 O O . TRP A 1 111 ? 8.093 -3.068 -10.993 1.00 97.62 111 TRP A O 1
ATOM 841 N N . VAL A 1 112 ? 8.782 -4.462 -9.371 1.00 98.12 112 VAL A N 1
ATOM 842 C CA . VAL A 1 112 ? 9.746 -3.582 -8.702 1.00 98.12 112 VAL A CA 1
ATOM 843 C C . VAL A 1 112 ? 11.075 -4.328 -8.591 1.00 98.12 112 VAL A C 1
ATOM 845 O O . VAL A 1 112 ? 11.120 -5.439 -8.064 1.00 98.12 112 VAL A O 1
ATOM 848 N N . GLY A 1 113 ? 12.145 -3.722 -9.106 1.00 96.88 113 GLY A N 1
ATOM 849 C CA . GLY A 1 113 ? 13.499 -4.279 -9.103 1.00 96.88 113 GLY A CA 1
ATOM 850 C C . GLY A 1 113 ? 14.323 -3.875 -7.876 1.00 96.88 113 GLY A C 1
ATOM 851 O O . GLY A 1 113 ? 14.016 -2.898 -7.192 1.00 96.88 113 GLY A O 1
ATOM 852 N N . ASP A 1 114 ? 15.454 -4.539 -7.643 1.00 96.62 114 ASP A N 1
ATOM 853 C CA . ASP A 1 114 ? 16.325 -4.310 -6.474 1.00 96.62 114 ASP A CA 1
ATOM 854 C C . ASP A 1 114 ? 16.937 -2.907 -6.419 1.00 96.62 114 ASP A C 1
ATOM 856 O O . ASP A 1 114 ? 17.321 -2.406 -5.358 1.00 96.62 114 ASP A O 1
ATOM 860 N N . THR A 1 115 ? 17.053 -2.259 -7.577 1.00 93.38 115 THR A N 1
ATOM 861 C CA . THR A 1 115 ? 17.569 -0.891 -7.667 1.00 93.38 115 THR A CA 1
ATOM 862 C C . THR A 1 115 ? 16.479 0.161 -7.453 1.00 93.38 115 THR A C 1
ATOM 864 O O . THR A 1 115 ? 16.775 1.354 -7.486 1.00 93.38 115 THR A O 1
ATOM 867 N N . ALA A 1 116 ? 15.227 -0.228 -7.217 1.00 95.56 116 ALA A N 1
ATOM 868 C CA . ALA A 1 116 ? 14.127 0.686 -6.946 1.00 95.56 116 ALA A CA 1
ATOM 869 C C . ALA A 1 116 ? 14.355 1.571 -5.709 1.00 95.56 116 ALA A C 1
ATOM 871 O O . ALA A 1 116 ? 14.996 1.188 -4.729 1.00 95.56 116 ALA A O 1
ATOM 872 N N . THR A 1 117 ? 13.781 2.776 -5.737 1.00 96.62 117 THR A N 1
ATOM 873 C CA . THR A 1 117 ? 13.594 3.590 -4.522 1.00 96.62 117 THR A CA 1
ATOM 874 C C . THR A 1 117 ? 12.256 3.280 -3.863 1.00 96.62 117 THR A C 1
ATOM 876 O O . THR A 1 117 ? 11.394 2.662 -4.494 1.00 96.62 117 THR A O 1
ATOM 879 N N . GLN A 1 118 ? 12.039 3.782 -2.639 1.00 96.56 118 GLN A N 1
ATOM 880 C CA . GLN A 1 118 ? 10.782 3.576 -1.910 1.00 96.56 118 GLN A CA 1
ATOM 881 C C . GLN A 1 118 ? 9.532 4.113 -2.633 1.00 96.56 118 GLN A C 1
ATOM 883 O O . GLN A 1 118 ? 8.419 3.729 -2.302 1.00 96.56 118 GLN A O 1
ATOM 888 N N . TRP A 1 119 ? 9.705 4.982 -3.634 1.00 97.94 119 TRP A N 1
ATOM 889 C CA . TRP A 1 119 ? 8.606 5.564 -4.412 1.00 97.94 119 TRP A CA 1
ATOM 890 C C . TRP A 1 119 ? 8.190 4.706 -5.609 1.00 97.94 119 TRP A C 1
ATOM 892 O O . TRP A 1 119 ? 7.136 4.939 -6.188 1.00 97.94 119 TRP A O 1
ATOM 902 N N . THR A 1 120 ? 9.008 3.723 -5.996 1.00 98.00 120 THR A N 1
ATOM 903 C CA . THR A 1 120 ? 8.823 2.966 -7.247 1.00 98.00 120 THR A CA 1
ATOM 904 C C . THR A 1 120 ? 7.564 2.113 -7.209 1.00 98.00 120 THR A C 1
ATOM 906 O O . THR A 1 120 ? 6.796 2.145 -8.157 1.00 98.00 120 THR A O 1
ATOM 909 N N . PHE A 1 121 ? 7.279 1.448 -6.088 1.00 98.31 121 PHE A N 1
ATOM 910 C CA . PHE A 1 121 ? 6.037 0.688 -5.931 1.00 98.31 121 PHE A CA 1
ATOM 911 C C . PHE A 1 121 ? 4.799 1.551 -6.214 1.00 98.31 121 PHE A C 1
ATOM 913 O O . PHE A 1 121 ? 3.936 1.177 -7.002 1.00 98.31 121 PHE A O 1
ATOM 920 N N . ALA A 1 122 ? 4.718 2.727 -5.587 1.00 97.94 122 ALA A N 1
ATOM 921 C CA . ALA A 1 122 ? 3.576 3.617 -5.755 1.00 97.94 122 ALA A CA 1
ATOM 922 C C . ALA A 1 122 ? 3.551 4.264 -7.145 1.00 97.94 122 ALA A C 1
ATOM 924 O O . ALA A 1 122 ? 2.475 4.466 -7.699 1.00 97.94 122 ALA A O 1
ATOM 925 N N . HIS A 1 123 ? 4.715 4.566 -7.722 1.00 98.19 123 HIS A N 1
ATOM 926 C CA . HIS A 1 123 ? 4.846 5.071 -9.087 1.00 98.19 123 HIS A CA 1
ATOM 927 C C . HIS A 1 123 ? 4.270 4.084 -10.105 1.00 98.19 123 HIS A C 1
ATOM 929 O O . HIS A 1 123 ? 3.366 4.442 -10.858 1.00 98.19 123 HIS A O 1
ATOM 935 N N . GLU A 1 124 ? 4.735 2.834 -10.079 1.00 98.00 124 GLU A N 1
ATOM 936 C CA . GLU A 1 124 ? 4.263 1.802 -11.000 1.00 98.00 124 GLU A CA 1
ATOM 937 C C . GLU A 1 124 ? 2.787 1.479 -10.765 1.00 98.00 124 GLU A C 1
ATOM 939 O O . GLU A 1 124 ? 2.007 1.409 -11.712 1.00 98.00 124 GLU A O 1
ATOM 944 N N . LEU A 1 125 ? 2.349 1.400 -9.505 1.00 98.19 125 LEU A N 1
ATOM 945 C CA . LEU A 1 125 ? 0.929 1.255 -9.203 1.00 98.19 125 LEU A CA 1
ATOM 946 C C . LEU A 1 125 ? 0.105 2.384 -9.833 1.00 98.19 125 LEU A C 1
ATOM 948 O O . LEU A 1 125 ? -0.941 2.108 -10.398 1.00 98.19 125 LEU A O 1
ATOM 952 N N . THR A 1 126 ? 0.579 3.630 -9.797 1.00 97.69 126 THR A N 1
ATOM 953 C CA . THR A 1 126 ? -0.135 4.793 -10.355 1.00 97.69 126 THR A CA 1
ATOM 954 C C . THR A 1 126 ? -0.178 4.803 -11.888 1.00 97.69 126 THR A C 1
ATOM 956 O O . THR A 1 126 ? -1.057 5.440 -12.472 1.00 97.69 126 THR A O 1
ATOM 959 N N . HIS A 1 127 ? 0.740 4.102 -12.559 1.00 97.19 127 HIS A N 1
ATOM 960 C CA . HIS A 1 127 ? 0.575 3.776 -13.975 1.00 97.19 127 HIS A CA 1
ATOM 961 C C . HIS A 1 127 ? -0.573 2.788 -14.165 1.00 97.19 127 HIS A C 1
ATOM 963 O O . HIS A 1 127 ? -1.448 3.042 -14.989 1.00 97.19 127 HIS A O 1
ATOM 969 N N . VAL A 1 128 ? -0.588 1.704 -13.379 1.00 96.69 128 VAL A N 1
ATOM 970 C CA . VAL A 1 128 ? -1.622 0.666 -13.471 1.00 96.69 128 VAL A CA 1
ATOM 971 C C . VAL A 1 128 ? -2.998 1.226 -13.127 1.00 96.69 128 VAL A C 1
ATOM 973 O O . VAL A 1 128 ? -3.953 0.891 -13.818 1.00 96.69 128 VAL A O 1
ATOM 976 N N . VAL A 1 129 ? -3.125 2.050 -12.081 1.00 95.25 129 VAL A N 1
ATOM 977 C CA . VAL A 1 129 ? -4.392 2.672 -11.672 1.00 95.25 129 VAL A CA 1
ATOM 978 C C . VAL A 1 129 ? -4.546 4.080 -12.238 1.00 95.25 129 VAL A C 1
ATOM 980 O O . VAL A 1 129 ? -3.802 5.005 -11.914 1.00 95.25 129 VAL A O 1
ATOM 983 N N . GLY A 1 130 ? -5.567 4.275 -13.068 1.00 91.75 130 GLY A N 1
ATOM 984 C CA . GLY A 1 130 ? -5.874 5.577 -13.660 1.00 91.75 130 GLY A CA 1
ATOM 985 C C . GLY A 1 130 ? -4.974 6.013 -14.825 1.00 91.75 130 GLY A C 1
ATOM 986 O O . GLY A 1 130 ? -5.031 7.188 -15.199 1.00 91.75 130 GLY A O 1
ATOM 987 N N . ASP A 1 131 ? -4.168 5.116 -15.403 1.00 94.12 131 ASP A N 1
ATOM 988 C CA . ASP A 1 131 ? -3.391 5.341 -16.635 1.00 94.12 131 ASP A CA 1
ATOM 989 C C . ASP A 1 131 ? -2.568 6.645 -16.621 1.00 94.12 131 ASP A C 1
ATOM 991 O O . ASP A 1 131 ? -2.540 7.430 -17.580 1.00 94.12 131 ASP A O 1
ATOM 995 N N . ASN A 1 132 ? -1.925 6.953 -15.494 1.00 96.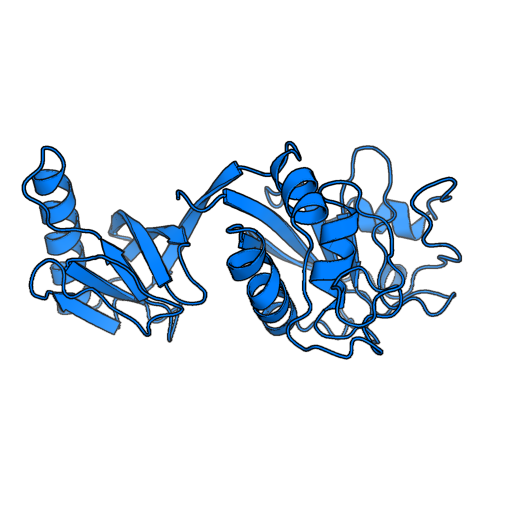06 132 ASN A N 1
ATOM 996 C CA . ASN A 1 132 ? -1.167 8.193 -15.374 1.00 96.06 132 ASN A CA 1
ATOM 997 C C . ASN A 1 132 ? 0.155 8.092 -16.129 1.00 96.06 132 ASN A C 1
ATOM 999 O O . ASN A 1 132 ? 0.934 7.187 -15.888 1.00 96.06 132 ASN A O 1
ATOM 1003 N N . GLY A 1 133 ? 0.449 9.036 -17.023 1.00 95.44 133 GLY A N 1
ATOM 1004 C CA . GLY A 1 133 ? 1.741 9.101 -17.711 1.00 95.44 133 GLY A CA 1
ATOM 1005 C C . GLY A 1 133 ? 2.813 9.823 -16.894 1.00 95.44 133 GLY A C 1
ATOM 1006 O O . GLY A 1 133 ? 2.502 10.576 -15.967 1.00 95.44 133 GLY A O 1
ATOM 1007 N N . HIS A 1 134 ? 4.080 9.648 -17.282 1.00 96.00 134 HIS A N 1
ATOM 1008 C CA . HIS A 1 134 ? 5.175 10.413 -16.687 1.00 96.00 134 HIS A CA 1
ATOM 1009 C C . HIS A 1 134 ? 4.999 11.919 -16.876 1.00 96.00 134 HIS A C 1
ATOM 1011 O O . HIS A 1 134 ? 4.577 12.393 -17.933 1.00 96.00 134 HIS A O 1
ATOM 1017 N N . VAL A 1 135 ? 5.426 12.681 -15.871 1.00 96.50 135 VAL A N 1
ATOM 1018 C CA . VAL A 1 135 ? 5.487 14.145 -15.912 1.00 96.50 135 VAL A CA 1
ATOM 1019 C C . VAL A 1 135 ? 6.927 14.644 -15.792 1.00 96.50 135 VAL A C 1
ATOM 1021 O O . VAL A 1 135 ? 7.842 13.921 -15.398 1.00 96.50 135 VAL A O 1
ATOM 1024 N N . GLY A 1 136 ? 7.148 15.906 -16.169 1.00 97.06 136 GLY A N 1
ATOM 1025 C CA . GLY A 1 136 ? 8.468 16.542 -16.102 1.00 97.06 136 GLY A CA 1
ATOM 1026 C C . GLY A 1 136 ? 8.838 17.128 -14.735 1.00 97.06 136 GLY A C 1
ATOM 1027 O O . GLY A 1 136 ? 10.002 17.468 -14.542 1.00 97.06 136 GLY A O 1
ATOM 1028 N N . ASN A 1 137 ? 7.873 17.267 -13.819 1.00 97.38 137 ASN A N 1
ATOM 1029 C CA . ASN A 1 137 ? 8.088 17.826 -12.484 1.00 97.38 137 ASN A CA 1
ATOM 1030 C C . ASN A 1 137 ? 8.798 16.805 -11.582 1.00 97.38 137 ASN A C 1
ATOM 1032 O O . ASN A 1 137 ? 8.280 15.707 -11.412 1.00 97.38 137 ASN A O 1
ATOM 1036 N N . THR A 1 138 ? 9.944 17.169 -11.002 1.00 97.44 138 THR A N 1
ATOM 1037 C CA . THR A 1 138 ? 10.734 16.308 -10.104 1.00 97.44 138 THR A CA 1
ATOM 1038 C C . THR A 1 138 ? 10.132 16.161 -8.708 1.00 97.44 138 THR A C 1
ATOM 1040 O O . THR A 1 138 ? 10.573 15.298 -7.959 1.00 97.44 138 THR A O 1
ATOM 1043 N N . ASP A 1 139 ? 9.127 16.957 -8.355 1.00 97.88 139 ASP A N 1
ATOM 1044 C CA . ASP A 1 139 ? 8.424 16.841 -7.071 1.00 97.88 139 ASP A CA 1
ATOM 1045 C C . ASP A 1 139 ? 7.219 15.889 -7.146 1.00 97.88 139 ASP A C 1
ATOM 1047 O O . ASP A 1 139 ? 6.662 15.514 -6.123 1.00 97.88 139 ASP A O 1
ATOM 1051 N N . ASN A 1 140 ? 6.823 15.459 -8.349 1.00 98.31 140 ASN A N 1
ATOM 1052 C CA . ASN A 1 140 ? 5.653 14.606 -8.552 1.00 98.31 140 ASN A CA 1
ATOM 1053 C C . ASN A 1 140 ? 6.017 13.115 -8.534 1.00 98.31 140 ASN A C 1
ATOM 1055 O O . ASN A 1 140 ? 7.046 12.716 -9.089 1.00 98.31 140 ASN A O 1
ATOM 1059 N N . LEU A 1 141 ? 5.123 12.278 -7.992 1.00 98.12 141 LEU A N 1
ATOM 1060 C CA . LEU A 1 141 ? 5.316 10.827 -7.931 1.00 98.12 141 LEU A CA 1
ATOM 1061 C C . LEU A 1 141 ? 5.535 10.234 -9.326 1.00 98.12 141 LEU A C 1
ATOM 1063 O O . LEU A 1 141 ? 6.382 9.361 -9.479 1.00 98.12 141 LEU A O 1
ATOM 1067 N N . MET A 1 142 ? 4.860 10.756 -10.356 1.00 97.75 142 MET A N 1
ATOM 1068 C CA . MET A 1 142 ? 4.980 10.308 -11.749 1.00 97.75 142 MET A CA 1
ATOM 1069 C C . MET A 1 142 ? 6.182 10.904 -12.487 1.00 97.75 142 MET A C 1
ATOM 1071 O O . MET A 1 142 ? 6.214 10.931 -13.718 1.00 97.75 142 MET A O 1
ATOM 1075 N N . PHE A 1 143 ? 7.203 11.389 -11.782 1.00 96.88 143 PHE A N 1
ATOM 1076 C CA . PHE A 1 143 ? 8.468 11.723 -12.421 1.00 96.88 143 PHE A CA 1
ATOM 1077 C C . PHE A 1 143 ? 9.176 10.452 -12.909 1.00 96.88 143 PHE A C 1
ATOM 1079 O O . PHE A 1 143 ? 9.414 9.530 -12.136 1.00 96.88 143 PHE A O 1
ATOM 1086 N N . ARG A 1 144 ? 9.598 10.437 -14.179 1.00 92.12 144 ARG A N 1
ATOM 1087 C CA . ARG A 1 144 ? 10.215 9.283 -14.881 1.00 92.12 144 ARG A CA 1
ATOM 1088 C C . ARG A 1 144 ? 11.386 8.573 -14.182 1.00 92.12 144 ARG A C 1
ATOM 1090 O O . ARG A 1 144 ? 11.833 7.532 -14.644 1.00 92.12 144 ARG A O 1
ATOM 1097 N N . ASN A 1 145 ? 12.000 9.186 -13.173 1.00 91.94 145 ASN A N 1
ATOM 1098 C CA . ASN A 1 145 ? 13.101 8.588 -12.429 1.00 91.94 145 ASN A CA 1
ATOM 1099 C C . ASN A 1 145 ? 12.876 8.819 -10.938 1.00 91.94 145 ASN A C 1
ATOM 1101 O O . ASN A 1 145 ? 13.247 9.865 -10.401 1.00 91.94 145 ASN A O 1
ATOM 1105 N N . THR A 1 146 ? 12.322 7.811 -10.273 1.00 93.81 146 THR A N 1
ATOM 1106 C CA . THR A 1 146 ? 11.990 7.831 -8.843 1.00 93.81 146 THR A CA 1
ATOM 1107 C C . THR A 1 146 ? 13.201 8.060 -7.931 1.00 93.81 146 THR A C 1
ATOM 1109 O O . THR A 1 146 ? 13.044 8.491 -6.792 1.00 93.81 146 THR A O 1
ATOM 1112 N N . GLY A 1 147 ? 14.427 7.833 -8.420 1.00 94.25 147 GLY A N 1
ATOM 1113 C CA . GLY A 1 147 ? 15.677 8.151 -7.718 1.00 94.25 147 GLY A CA 1
ATOM 1114 C C . GLY A 1 147 ? 16.125 9.609 -7.823 1.00 94.25 147 GLY A C 1
ATOM 1115 O O . GLY A 1 147 ? 17.151 9.975 -7.255 1.00 94.25 147 GLY A O 1
ATOM 1116 N N . ARG A 1 148 ? 15.390 10.440 -8.566 1.00 95.25 148 ARG A N 1
ATOM 1117 C CA . ARG A 1 148 ? 15.652 11.875 -8.753 1.00 95.25 148 ARG A CA 1
ATOM 1118 C C . ARG A 1 148 ? 14.480 12.754 -8.315 1.00 95.25 148 ARG A C 1
ATOM 1120 O O . ARG A 1 148 ? 14.459 13.932 -8.659 1.00 95.25 148 ARG A O 1
ATOM 1127 N N . ILE A 1 149 ? 13.530 12.180 -7.581 1.00 96.88 149 ILE A N 1
ATOM 1128 C CA . ILE A 1 149 ? 12.463 12.939 -6.936 1.00 96.88 149 ILE A CA 1
ATOM 1129 C C . ILE A 1 149 ? 13.081 13.881 -5.894 1.00 96.88 149 ILE A C 1
ATOM 1131 O O . ILE A 1 149 ? 13.939 13.460 -5.116 1.00 96.88 149 ILE A O 1
ATOM 1135 N N . THR A 1 150 ? 12.678 15.153 -5.907 1.00 95.19 150 THR A N 1
ATOM 1136 C CA . THR A 1 150 ? 13.279 16.220 -5.085 1.00 95.19 150 THR A CA 1
ATOM 1137 C C . THR A 1 150 ? 12.452 16.626 -3.870 1.00 95.19 150 THR A C 1
ATOM 1139 O O . THR A 1 150 ? 13.031 17.138 -2.913 1.00 95.19 150 THR A O 1
ATOM 1142 N N . ASN A 1 151 ? 11.150 16.336 -3.868 1.00 93.69 151 ASN A N 1
ATOM 1143 C CA . ASN A 1 151 ? 10.243 16.572 -2.747 1.00 93.69 151 ASN A CA 1
ATOM 1144 C C . ASN A 1 151 ? 9.764 15.229 -2.173 1.00 93.69 151 ASN A C 1
ATOM 1146 O O . ASN A 1 151 ? 8.916 14.594 -2.781 1.00 93.69 151 ASN A O 1
ATOM 1150 N N . PRO A 1 152 ? 10.359 14.713 -1.086 1.00 93.00 152 PRO A N 1
ATOM 1151 C CA . PRO A 1 152 ? 9.832 13.552 -0.373 1.00 93.00 152 PRO A CA 1
ATOM 1152 C C . PRO A 1 152 ? 8.976 13.972 0.850 1.00 93.00 152 PRO A C 1
ATOM 1154 O O . PRO A 1 152 ? 9.502 14.682 1.712 1.00 93.00 152 PRO A O 1
ATOM 1157 N N . PRO A 1 153 ? 7.725 13.483 1.004 1.00 95.44 153 PRO A N 1
ATOM 1158 C CA . PRO A 1 153 ? 6.986 12.638 0.059 1.00 95.44 153 PRO A CA 1
ATOM 1159 C C . PRO A 1 153 ? 6.610 13.407 -1.224 1.00 95.44 153 PRO A C 1
ATOM 1161 O O . PRO A 1 153 ? 6.372 14.610 -1.141 1.00 95.44 153 PRO A O 1
ATOM 1164 N N . PRO A 1 154 ? 6.598 12.744 -2.398 1.00 97.75 154 PRO A N 1
ATOM 1165 C CA . PRO A 1 154 ? 6.239 13.394 -3.655 1.00 97.75 154 PRO A CA 1
ATOM 1166 C C . PRO A 1 154 ? 4.740 13.649 -3.776 1.00 97.75 154 PRO A C 1
ATOM 1168 O O . PRO A 1 154 ? 3.933 12.954 -3.165 1.00 97.75 154 PRO A O 1
ATOM 1171 N N . ASP A 1 155 ? 4.387 14.580 -4.654 1.00 97.69 155 ASP A N 1
ATOM 1172 C CA . ASP A 1 155 ? 3.010 15.031 -4.842 1.00 97.69 155 ASP A CA 1
ATOM 1173 C C . ASP A 1 155 ? 2.269 14.193 -5.899 1.00 97.69 155 ASP A C 1
ATOM 1175 O O . ASP A 1 155 ? 2.873 13.678 -6.855 1.00 97.69 155 ASP A O 1
ATOM 1179 N N . LEU A 1 156 ? 0.937 14.163 -5.809 1.00 97.94 156 LEU A N 1
ATOM 1180 C CA . LEU A 1 156 ? 0.040 13.770 -6.899 1.00 97.94 156 LEU A CA 1
ATOM 1181 C C . LEU A 1 156 ? -0.908 14.929 -7.207 1.00 97.94 156 LEU A C 1
ATOM 1183 O O . LEU A 1 156 ? -1.459 15.566 -6.322 1.00 97.94 156 LEU A O 1
ATOM 1187 N N . THR A 1 157 ? -1.127 15.221 -8.485 1.00 97.94 157 THR A N 1
ATOM 1188 C CA . THR A 1 157 ? -2.055 16.290 -8.864 1.00 97.94 157 THR A CA 1
ATOM 1189 C C . THR A 1 157 ? -3.507 15.849 -8.699 1.00 97.94 157 THR A C 1
ATOM 1191 O O . THR A 1 157 ? -3.827 14.664 -8.821 1.00 97.94 157 THR A O 1
ATOM 1194 N N . ASP A 1 158 ? -4.414 16.818 -8.550 1.00 97.50 158 ASP A N 1
ATOM 1195 C CA . ASP A 1 158 ? -5.862 16.567 -8.525 1.00 97.50 158 ASP A CA 1
ATOM 1196 C C . ASP A 1 158 ? -6.334 15.719 -9.719 1.00 97.50 158 ASP A C 1
ATOM 1198 O O . ASP A 1 158 ? -7.171 14.829 -9.563 1.00 97.50 158 ASP A O 1
ATOM 1202 N N . ASP A 1 159 ? -5.774 15.953 -10.912 1.00 98.25 159 ASP A N 1
ATOM 1203 C CA . ASP A 1 159 ? -6.088 15.183 -12.119 1.00 98.25 159 ASP A CA 1
ATOM 1204 C C . ASP A 1 159 ? -5.606 13.730 -12.022 1.00 98.25 159 ASP A C 1
ATOM 1206 O O . ASP A 1 159 ? -6.334 12.821 -12.429 1.00 98.25 159 ASP A O 1
ATOM 1210 N N . GLN A 1 160 ? -4.409 13.496 -11.473 1.00 98.12 160 GLN A N 1
ATOM 1211 C CA . GLN A 1 160 ? -3.897 12.143 -11.239 1.00 98.12 160 GLN A CA 1
ATOM 1212 C C . GLN A 1 160 ? -4.789 11.416 -10.227 1.00 98.12 160 GLN A C 1
ATOM 1214 O O . GLN A 1 160 ? -5.300 10.335 -10.524 1.00 98.12 160 GLN A O 1
ATOM 1219 N N . CYS A 1 161 ? -5.095 12.054 -9.093 1.00 97.56 161 CYS A N 1
ATOM 1220 C CA . CYS A 1 161 ? -6.009 11.514 -8.088 1.00 97.56 161 CYS A CA 1
ATOM 1221 C C . CYS A 1 161 ? -7.417 11.250 -8.648 1.00 97.56 161 CYS A C 1
ATOM 1223 O O . CYS A 1 161 ? -8.053 10.254 -8.300 1.00 97.56 161 CYS A O 1
ATOM 1225 N N . ALA A 1 162 ? -7.928 12.115 -9.528 1.00 96.94 162 ALA A N 1
ATOM 1226 C CA . ALA A 1 162 ? -9.232 11.934 -10.156 1.00 96.94 162 ALA A CA 1
ATOM 1227 C C . ALA A 1 162 ? -9.269 10.731 -11.106 1.00 96.94 162 ALA A C 1
ATOM 1229 O O . ALA A 1 162 ? -10.311 10.084 -11.205 1.00 96.94 162 ALA A O 1
ATOM 1230 N N . ARG A 1 163 ? -8.171 10.426 -11.806 1.00 97.44 163 ARG A N 1
ATOM 1231 C CA . ARG A 1 163 ? -8.085 9.222 -12.644 1.00 97.44 163 ARG A CA 1
ATOM 1232 C C . ARG A 1 163 ? -7.981 7.961 -11.807 1.00 97.44 163 ARG A C 1
ATOM 1234 O O . ARG A 1 163 ? -8.745 7.037 -12.054 1.00 97.44 163 ARG A O 1
ATOM 1241 N N . ILE A 1 164 ? -7.121 7.974 -10.789 1.00 96.25 164 ILE A N 1
ATOM 1242 C CA . ILE A 1 164 ? -6.979 6.870 -9.835 1.00 96.25 164 ILE A CA 1
ATOM 1243 C C . ILE A 1 164 ? -8.354 6.519 -9.240 1.00 96.25 164 ILE A C 1
ATOM 1245 O O . ILE A 1 164 ? -8.769 5.370 -9.288 1.00 96.25 164 ILE A O 1
ATOM 1249 N N . ARG A 1 165 ? -9.114 7.517 -8.769 1.00 93.62 165 ARG A N 1
ATOM 1250 C CA . ARG A 1 165 ? -10.443 7.313 -8.162 1.00 93.62 165 ARG A CA 1
ATOM 1251 C C . ARG A 1 165 ? -11.501 6.754 -9.121 1.00 93.62 165 ARG A C 1
ATOM 1253 O O . ARG A 1 165 ? -12.476 6.159 -8.680 1.00 93.62 165 ARG A O 1
ATOM 1260 N N . ARG A 1 166 ? -11.366 7.002 -10.426 1.00 94.69 166 ARG A N 1
ATOM 1261 C CA . ARG A 1 166 ? -12.308 6.495 -11.442 1.00 94.69 166 ARG A CA 1
ATOM 1262 C C . ARG A 1 166 ? -12.005 5.066 -11.870 1.00 94.69 166 ARG A C 1
ATOM 1264 O O . ARG A 1 166 ? -12.815 4.494 -12.594 1.00 94.69 166 ARG A O 1
ATOM 1271 N N . ASP A 1 167 ? -10.851 4.537 -11.483 1.00 95.50 167 ASP A N 1
ATOM 1272 C CA . ASP A 1 167 ? -10.473 3.172 -11.797 1.00 95.50 167 ASP A CA 1
ATOM 1273 C C . ASP A 1 167 ? -11.434 2.182 -11.129 1.00 95.50 167 ASP A C 1
ATOM 1275 O O . ASP A 1 167 ? -11.811 2.349 -9.972 1.00 95.50 167 ASP A O 1
ATOM 1279 N N . GLU A 1 168 ? -11.839 1.145 -11.855 1.00 92.62 168 GLU A N 1
ATOM 1280 C CA . GLU A 1 168 ? -12.839 0.178 -11.389 1.00 92.62 168 GLU A CA 1
ATOM 1281 C C . GLU A 1 168 ? -12.365 -0.681 -10.209 1.00 92.62 168 GLU A C 1
ATOM 1283 O O . GLU A 1 168 ? -13.192 -1.232 -9.485 1.00 92.62 168 GLU A O 1
ATOM 1288 N N . VAL A 1 169 ? -11.047 -0.783 -10.001 1.00 91.31 169 VAL A N 1
ATOM 1289 C CA . VAL A 1 169 ? -10.461 -1.524 -8.869 1.00 91.31 169 VAL A CA 1
ATOM 1290 C C . VAL A 1 169 ? -10.443 -0.710 -7.578 1.00 91.31 169 VAL A C 1
ATOM 1292 O O . VAL A 1 169 ? -10.136 -1.259 -6.516 1.00 91.31 169 VAL A O 1
ATOM 1295 N N . MET A 1 170 ? -10.755 0.589 -7.647 1.00 91.94 170 MET A N 1
ATOM 1296 C CA . MET A 1 170 ? -10.944 1.399 -6.450 1.00 91.94 170 MET A CA 1
ATOM 1297 C C . MET A 1 170 ? -12.289 1.082 -5.812 1.00 91.94 170 MET A C 1
ATOM 1299 O O . MET A 1 170 ? -13.336 1.093 -6.459 1.00 91.94 170 MET A O 1
ATOM 1303 N N . GLY A 1 171 ? -12.270 0.826 -4.507 1.00 85.94 171 GLY A N 1
ATOM 1304 C CA . GLY A 1 171 ? -13.496 0.522 -3.790 1.00 85.94 171 GLY A CA 1
ATOM 1305 C C . GLY A 1 171 ? -13.371 0.590 -2.281 1.00 85.94 171 GLY A C 1
ATOM 1306 O O . GLY A 1 171 ? -12.312 0.852 -1.710 1.00 85.94 171 GLY A O 1
ATOM 1307 N N . ASP A 1 172 ? -14.501 0.336 -1.629 1.00 81.12 172 ASP A N 1
ATOM 1308 C CA . ASP A 1 172 ? -14.609 0.300 -0.177 1.00 81.12 172 ASP A CA 1
ATOM 1309 C C . ASP A 1 172 ? -13.733 -0.822 0.405 1.00 81.12 172 ASP A C 1
ATOM 1311 O O . ASP A 1 172 ? -13.976 -2.014 0.195 1.00 81.12 172 ASP A O 1
ATOM 1315 N N . CYS A 1 173 ? -12.725 -0.438 1.187 1.00 80.12 173 CYS A N 1
ATOM 1316 C CA . CYS A 1 173 ? -11.767 -1.369 1.767 1.00 80.12 173 CYS A CA 1
ATOM 1317 C C . CYS A 1 173 ? -12.163 -1.755 3.190 1.00 80.12 173 CYS A C 1
ATOM 1319 O O . CYS A 1 173 ? -11.874 -1.032 4.147 1.00 80.12 173 CYS A O 1
ATOM 1321 N N . VAL A 1 174 ? -12.819 -2.904 3.356 1.00 86.12 174 VAL A N 1
ATOM 1322 C CA . VAL A 1 174 ? -12.940 -3.519 4.684 1.00 86.12 174 VAL A CA 1
ATOM 1323 C C . VAL A 1 174 ? -11.779 -4.486 4.870 1.00 86.12 174 VAL A C 1
ATOM 1325 O O . VAL A 1 174 ? -11.731 -5.547 4.250 1.00 86.12 174 VAL A O 1
ATOM 1328 N N . LEU A 1 175 ? -10.835 -4.086 5.713 1.00 86.75 175 LEU A N 1
ATOM 1329 C CA . LEU A 1 175 ? -9.661 -4.863 6.087 1.00 86.75 175 LEU A CA 1
ATOM 1330 C C . LEU A 1 175 ? -9.955 -5.706 7.323 1.00 86.75 175 LEU A C 1
ATOM 1332 O O . LEU A 1 175 ? -10.902 -5.428 8.059 1.00 86.75 175 LEU A O 1
ATOM 1336 N N . ALA A 1 176 ? -9.129 -6.724 7.550 1.00 89.56 176 ALA A N 1
ATOM 1337 C CA . ALA A 1 176 ? -9.201 -7.556 8.738 1.00 89.56 176 ALA A CA 1
ATOM 1338 C C . ALA A 1 176 ? -7.841 -7.614 9.435 1.00 89.56 176 ALA A C 1
ATOM 1340 O O . ALA A 1 176 ? -6.820 -7.825 8.785 1.00 89.56 176 ALA A O 1
ATOM 1341 N N . ALA A 1 177 ? -7.843 -7.469 10.756 1.00 92.25 177 ALA A N 1
ATOM 1342 C CA . ALA A 1 177 ? -6.687 -7.703 11.613 1.00 92.25 177 ALA A CA 1
ATOM 1343 C C . ALA A 1 177 ? -7.052 -8.733 12.686 1.00 92.25 177 ALA A C 1
ATOM 1345 O O . ALA A 1 177 ? -8.203 -8.790 13.124 1.00 92.25 177 ALA A O 1
ATOM 1346 N N . GLN A 1 178 ? -6.092 -9.565 13.086 1.00 95.94 178 GLN A N 1
ATOM 1347 C CA . GLN A 1 178 ? -6.270 -10.557 14.147 1.00 95.94 178 GLN A CA 1
ATOM 1348 C C . GLN A 1 178 ? -5.098 -10.500 15.111 1.00 95.94 178 GLN A C 1
ATOM 1350 O O . GLN A 1 178 ? -3.954 -10.471 14.664 1.00 95.94 178 GLN A O 1
ATOM 1355 N N . GLY A 1 179 ? -5.370 -10.495 16.409 1.00 96.75 179 GLY A N 1
ATOM 1356 C CA . GLY A 1 179 ? -4.339 -10.395 17.437 1.00 96.75 179 GLY A CA 1
ATOM 1357 C C . GLY A 1 179 ? -4.938 -10.257 18.827 1.00 96.75 179 GLY A C 1
ATOM 1358 O O . GLY A 1 179 ? -6.158 -10.197 18.982 1.00 96.75 179 GLY A O 1
ATOM 1359 N N . ARG A 1 180 ? -4.081 -10.218 19.839 1.00 98.06 180 ARG A N 1
ATOM 1360 C CA . ARG A 1 180 ? -4.466 -10.000 21.236 1.00 98.06 180 ARG A CA 1
ATOM 1361 C C . ARG A 1 180 ? -4.468 -8.502 21.536 1.00 98.06 180 ARG A C 1
ATOM 1363 O O . ARG A 1 180 ? -3.500 -7.831 21.172 1.00 98.06 180 ARG A O 1
ATOM 1370 N N . PRO A 1 181 ? -5.510 -7.959 22.188 1.00 97.88 181 PRO A N 1
ATOM 1371 C CA . PRO A 1 181 ? -5.506 -6.567 22.621 1.00 97.88 181 PRO A CA 1
ATOM 1372 C C . PRO A 1 181 ? -4.351 -6.275 23.595 1.00 97.88 181 PRO A C 1
ATOM 1374 O O . PRO A 1 181 ? -4.310 -6.834 24.687 1.00 97.88 181 PRO A O 1
ATOM 1377 N N . THR A 1 182 ? -3.432 -5.380 23.230 1.00 97.94 182 THR A N 1
ATOM 1378 C CA . THR A 1 182 ? -2.296 -4.942 24.077 1.00 97.94 182 THR A CA 1
ATOM 1379 C C . THR A 1 182 ? -2.532 -3.581 24.721 1.00 97.94 182 THR A C 1
ATOM 1381 O O . THR A 1 182 ? -1.938 -3.252 25.749 1.00 97.94 182 THR A O 1
ATOM 1384 N N . PHE A 1 183 ? -3.460 -2.812 24.159 1.00 97.94 183 PHE A N 1
ATOM 1385 C CA . PHE A 1 183 ? -3.932 -1.537 24.676 1.00 97.94 183 PHE A CA 1
ATOM 1386 C C . PHE A 1 183 ? -5.441 -1.452 24.468 1.00 97.94 183 PHE A C 1
ATOM 1388 O O . PHE A 1 183 ? -5.940 -1.790 23.397 1.00 97.94 183 PHE A O 1
ATOM 1395 N N . LEU A 1 184 ? -6.172 -0.975 25.476 1.00 97.88 184 LEU A N 1
ATOM 1396 C CA . LEU A 1 184 ? -7.590 -0.648 25.364 1.00 97.88 184 LEU A CA 1
ATOM 1397 C C . LEU A 1 184 ? -7.867 0.642 26.136 1.00 97.88 184 LEU A C 1
ATOM 1399 O O . LEU A 1 184 ? -7.652 0.719 27.347 1.00 97.88 184 LEU A O 1
ATOM 1403 N N . ARG A 1 185 ? -8.373 1.660 25.443 1.00 97.06 185 ARG A N 1
ATOM 1404 C CA . ARG A 1 185 ? -8.714 2.962 26.023 1.00 97.06 185 ARG A CA 1
ATOM 1405 C C . ARG A 1 185 ? -10.149 3.332 25.695 1.00 97.06 185 ARG A C 1
ATOM 1407 O O . ARG A 1 185 ? -10.569 3.270 24.545 1.00 97.06 185 ARG A O 1
ATOM 1414 N N . VAL A 1 186 ? -10.867 3.804 26.709 1.00 97.06 186 VAL A N 1
ATOM 1415 C CA . VAL A 1 186 ? -12.154 4.492 26.558 1.00 97.06 186 VAL A CA 1
ATOM 1416 C C . VAL A 1 186 ? -11.996 5.910 27.094 1.00 97.06 186 VAL A C 1
ATOM 1418 O O . VAL A 1 186 ? -11.339 6.105 28.117 1.00 97.06 186 VAL A O 1
ATOM 1421 N N . HIS A 1 187 ? -12.528 6.903 26.390 1.00 95.69 187 HIS A N 1
ATOM 1422 C CA . HIS A 1 187 ? -12.300 8.318 26.695 1.00 95.69 187 HIS A CA 1
ATOM 1423 C C . HIS A 1 187 ? -13.514 9.191 26.353 1.00 95.69 187 HIS A C 1
ATOM 1425 O O . HIS A 1 187 ? -14.493 8.712 25.778 1.00 95.69 187 HIS A O 1
ATOM 1431 N N . ASP A 1 188 ? -13.462 10.460 26.768 1.00 94.69 188 ASP A N 1
ATOM 1432 C CA . ASP A 1 188 ? -14.571 11.402 26.630 1.00 94.69 188 ASP A CA 1
ATOM 1433 C C . ASP A 1 188 ? -14.898 11.705 25.161 1.00 94.69 188 ASP A C 1
ATOM 1435 O O . ASP A 1 188 ? -14.013 11.892 24.320 1.00 94.69 188 ASP A O 1
ATOM 1439 N N . ARG A 1 189 ? -16.198 11.814 24.873 1.00 92.69 189 ARG A N 1
ATOM 1440 C CA . ARG A 1 189 ? -16.732 12.087 23.534 1.00 92.69 189 ARG A CA 1
ATOM 1441 C C . ARG A 1 189 ? -16.095 13.322 22.893 1.00 92.69 189 ARG A C 1
ATOM 1443 O O . ARG A 1 189 ? -16.067 14.393 23.497 1.00 92.69 189 ARG A O 1
ATOM 1450 N N . GLY A 1 190 ? -15.689 13.180 21.630 1.00 87.19 190 GLY A N 1
ATOM 1451 C CA . GLY A 1 190 ? -15.166 14.272 20.801 1.00 87.19 190 GLY A CA 1
ATOM 1452 C C . GLY A 1 190 ? -13.728 14.696 21.109 1.00 87.19 190 GLY A C 1
ATOM 1453 O O . GLY A 1 190 ? -13.284 15.713 20.581 1.00 87.19 190 GLY A O 1
ATOM 1454 N N . THR A 1 191 ? -13.006 13.952 21.954 1.00 92.12 191 THR A N 1
ATOM 1455 C CA . THR A 1 191 ? -11.574 14.200 22.196 1.00 92.12 191 THR A CA 1
ATOM 1456 C C . THR A 1 191 ? -10.669 13.471 21.201 1.00 92.12 191 THR A C 1
ATOM 1458 O O . THR A 1 191 ? -9.590 13.980 20.910 1.00 92.12 191 THR A O 1
ATOM 1461 N N . GLY A 1 192 ? -11.137 12.344 20.648 1.00 93.06 192 GLY A N 1
ATOM 1462 C CA . GLY A 1 192 ? -10.450 11.568 19.619 1.00 93.06 192 GLY A CA 1
ATOM 1463 C C . GLY A 1 192 ? -9.090 11.004 20.046 1.00 93.06 192 GLY A C 1
ATOM 1464 O O . GLY A 1 192 ? -8.679 11.076 21.210 1.00 93.06 192 GLY A O 1
ATOM 1465 N N . PHE A 1 193 ? -8.387 10.395 19.092 1.00 94.94 193 PHE A N 1
ATOM 1466 C CA . PHE A 1 193 ? -7.111 9.732 19.340 1.00 94.94 193 PHE A CA 1
ATOM 1467 C C . PHE A 1 193 ? -6.151 9.874 18.157 1.00 94.94 193 PHE A C 1
ATOM 1469 O O . PHE A 1 193 ? -6.563 9.754 17.007 1.00 94.94 193 PHE A O 1
ATOM 1476 N N . GLY A 1 194 ? -4.865 10.065 18.459 1.00 92.12 194 GLY A N 1
ATOM 1477 C CA . GLY A 1 194 ? -3.791 10.194 17.472 1.00 92.12 194 GLY A CA 1
ATOM 1478 C C . GLY A 1 194 ? -3.326 11.641 17.256 1.00 92.12 194 GLY A C 1
ATOM 1479 O O . GLY A 1 194 ? -3.943 12.583 17.765 1.00 92.12 194 GLY A O 1
ATOM 1480 N N . PRO A 1 195 ? -2.193 11.839 16.561 1.00 90.06 195 PRO A N 1
ATOM 1481 C CA . PRO A 1 195 ? -1.719 13.163 16.162 1.00 90.06 195 PRO A CA 1
ATOM 1482 C C . PRO A 1 195 ? -2.628 13.773 15.076 1.00 90.06 195 PRO A C 1
ATOM 1484 O O . PRO A 1 195 ? -3.328 13.027 14.401 1.00 90.06 195 PRO A O 1
ATOM 1487 N N . PRO A 1 196 ? -2.607 15.103 14.852 1.00 84.75 196 PRO A N 1
ATOM 1488 C CA . PRO A 1 196 ? -3.514 15.776 13.911 1.00 84.75 196 PRO A CA 1
ATOM 1489 C C . PRO A 1 196 ? -3.569 15.181 12.496 1.00 84.75 196 PRO A C 1
ATOM 1491 O O . PRO A 1 196 ? -4.649 15.123 11.913 1.00 84.75 196 PRO A O 1
ATOM 1494 N N . ASP A 1 197 ? -2.433 14.707 11.980 1.00 78.81 197 ASP A N 1
ATOM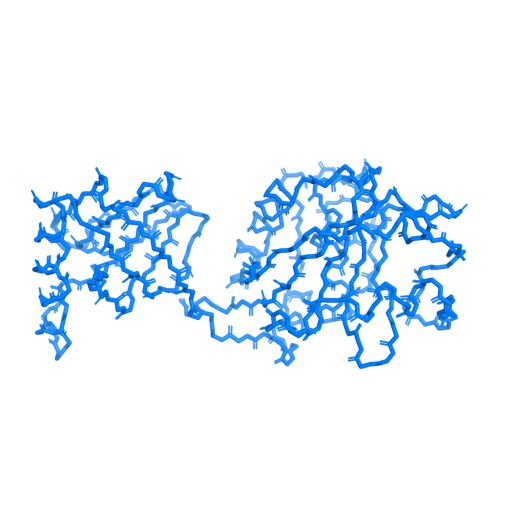 1495 C CA . ASP A 1 197 ? -2.311 14.160 10.621 1.00 78.81 197 ASP A CA 1
ATOM 1496 C C . ASP A 1 197 ? -2.644 12.655 10.535 1.00 78.81 197 ASP A C 1
ATOM 1498 O O . ASP A 1 197 ? -2.646 12.071 9.454 1.00 78.81 197 ASP A O 1
ATOM 1502 N N . ASP A 1 198 ? -2.937 12.014 11.670 1.00 86.56 198 ASP A N 1
ATOM 1503 C CA . ASP A 1 198 ? -3.295 10.595 11.776 1.00 86.56 198 ASP A CA 1
ATOM 1504 C C . ASP A 1 198 ? -4.265 10.390 12.951 1.00 86.56 198 ASP A C 1
ATOM 1506 O O . ASP A 1 198 ? -3.992 9.687 13.926 1.00 86.56 198 ASP A O 1
ATOM 1510 N N . HIS A 1 199 ? -5.380 11.119 12.890 1.00 90.06 199 HIS A N 1
ATOM 1511 C CA . HIS A 1 199 ? -6.352 11.242 13.970 1.00 90.06 199 HIS A CA 1
ATOM 1512 C C . HIS A 1 199 ? -7.655 10.497 13.661 1.00 90.06 199 HIS A C 1
ATOM 1514 O O . HIS A 1 199 ? -8.258 10.680 12.600 1.00 90.06 199 HIS A O 1
ATOM 1520 N N . ILE A 1 200 ? -8.175 9.759 14.644 1.00 92.44 200 ILE A N 1
ATOM 1521 C CA . ILE A 1 200 ? -9.500 9.130 14.595 1.00 92.44 200 ILE A CA 1
ATOM 1522 C C . ILE A 1 200 ? -10.462 9.735 15.619 1.00 92.44 200 ILE A C 1
ATOM 1524 O O . ILE A 1 200 ? -10.180 9.827 16.811 1.00 92.44 200 ILE A O 1
ATOM 1528 N N . ASP A 1 201 ? -11.645 10.123 15.139 1.00 94.12 201 ASP A N 1
ATOM 1529 C CA . ASP A 1 201 ? -12.765 10.577 15.969 1.00 94.12 201 ASP A CA 1
ATOM 1530 C C . ASP A 1 201 ? -13.533 9.364 16.512 1.00 94.12 201 ASP A C 1
ATOM 1532 O O . ASP A 1 201 ? -14.456 8.857 15.871 1.00 94.12 201 ASP A O 1
ATOM 1536 N N . VAL A 1 202 ? -13.103 8.854 17.664 1.00 96.56 202 VAL A N 1
ATOM 1537 C CA . VAL A 1 202 ? -13.623 7.638 18.306 1.00 96.56 202 VAL A CA 1
ATOM 1538 C C . VAL A 1 202 ? -13.650 7.806 19.823 1.00 96.56 202 VAL A C 1
ATOM 1540 O O . VAL A 1 202 ? -13.025 8.715 20.355 1.00 96.56 202 VAL A O 1
ATOM 1543 N N . GLU A 1 203 ? -14.346 6.916 20.532 1.00 97.31 203 GLU A N 1
ATOM 1544 C CA . GLU A 1 203 ? -14.387 6.907 22.004 1.00 97.31 203 GLU A CA 1
ATOM 1545 C C . GLU A 1 203 ? -13.775 5.638 22.608 1.00 97.31 203 GLU A C 1
ATOM 1547 O O . GLU A 1 203 ? -13.310 5.671 23.748 1.00 97.31 203 GLU A O 1
ATOM 1552 N N . ALA A 1 204 ? -13.725 4.540 21.851 1.00 98.00 204 ALA A N 1
ATOM 1553 C CA . ALA A 1 204 ? -13.000 3.324 22.200 1.00 98.00 204 ALA A CA 1
ATOM 1554 C C . ALA A 1 204 ? -11.837 3.120 21.222 1.00 98.00 204 ALA A C 1
ATOM 1556 O O . ALA A 1 204 ? -12.035 3.241 20.014 1.00 98.00 204 ALA A O 1
ATOM 1557 N N . VAL A 1 205 ? -10.648 2.816 21.744 1.00 98.25 205 VAL A N 1
ATOM 1558 C CA . VAL A 1 205 ? -9.407 2.598 20.983 1.00 98.25 205 VAL A CA 1
ATOM 1559 C C . VAL A 1 205 ? -8.741 1.315 21.462 1.00 98.25 205 VAL A C 1
ATOM 1561 O O . VAL A 1 205 ? -8.629 1.109 22.670 1.00 98.25 205 VAL A O 1
ATOM 1564 N N . VAL A 1 206 ? -8.283 0.483 20.533 1.00 98.31 206 VAL A N 1
ATOM 1565 C CA . VAL A 1 206 ? -7.581 -0.778 20.769 1.00 98.31 206 VAL A CA 1
ATOM 1566 C C . VAL A 1 206 ? -6.327 -0.870 19.896 1.00 98.31 206 VAL A C 1
ATOM 1568 O O . VAL A 1 206 ? -6.342 -0.447 18.742 1.00 98.31 206 VAL A O 1
ATOM 1571 N N . GLU A 1 207 ? -5.261 -1.440 20.446 1.00 98.25 207 GLU A N 1
ATOM 1572 C CA . GLU A 1 207 ? -4.057 -1.875 19.722 1.00 98.25 207 GLU A CA 1
ATOM 1573 C C . GLU A 1 207 ? -3.961 -3.401 19.818 1.00 98.25 207 GLU A C 1
ATOM 1575 O O . GLU A 1 207 ? -4.364 -3.978 20.835 1.00 98.25 207 GLU A O 1
ATOM 1580 N N . LEU A 1 208 ? -3.450 -4.055 18.772 1.00 98.12 208 LEU A N 1
ATOM 1581 C CA . LEU A 1 208 ? -3.238 -5.504 18.745 1.00 98.12 208 LEU A CA 1
ATOM 1582 C C . LEU A 1 208 ? -1.741 -5.825 18.755 1.00 98.12 208 LEU A C 1
ATOM 1584 O O . LEU A 1 208 ? -0.963 -5.159 18.079 1.00 98.12 208 LEU A O 1
ATOM 1588 N N . ASP A 1 209 ? -1.349 -6.909 19.423 1.00 96.50 209 ASP A N 1
ATOM 1589 C CA . ASP A 1 209 ? 0.034 -7.418 19.432 1.00 96.50 209 ASP A CA 1
ATOM 1590 C C . ASP A 1 209 ? 0.626 -7.661 18.030 1.00 96.50 209 ASP A C 1
ATOM 1592 O O . ASP A 1 209 ? 1.817 -7.460 17.798 1.00 96.50 209 ASP A O 1
ATOM 1596 N N . SER A 1 210 ? -0.209 -8.079 17.083 1.00 93.00 210 SER A N 1
ATOM 1597 C CA . SER A 1 210 ? 0.156 -8.351 15.694 1.00 93.00 210 SER A CA 1
ATOM 1598 C C . SER A 1 210 ? 0.263 -7.095 14.826 1.00 93.00 210 SER A C 1
ATOM 1600 O O . SER A 1 210 ? 0.711 -7.179 13.678 1.00 93.00 210 SER A O 1
ATOM 1602 N N . ARG A 1 211 ? -0.168 -5.940 15.345 1.00 92.31 211 ARG A N 1
ATOM 1603 C CA . ARG A 1 211 ? -0.195 -4.640 14.664 1.00 92.31 211 ARG A CA 1
ATOM 1604 C C . ARG A 1 211 ? 0.316 -3.555 15.628 1.00 92.31 211 ARG A C 1
ATOM 1606 O O . ARG A 1 211 ? -0.455 -2.664 15.980 1.00 92.31 211 ARG A O 1
ATOM 1613 N N . PRO A 1 212 ? 1.579 -3.651 16.088 1.00 92.56 212 PRO A N 1
ATOM 1614 C CA . PRO A 1 212 ? 2.134 -2.669 17.010 1.00 92.56 212 PRO A CA 1
ATOM 1615 C C . PRO A 1 212 ? 2.133 -1.280 16.370 1.00 92.56 212 PRO A C 1
ATOM 1617 O O . PRO A 1 212 ? 2.338 -1.158 15.161 1.00 92.56 212 PRO A O 1
ATOM 1620 N N . ASP A 1 213 ? 1.894 -0.258 17.190 1.00 91.12 213 ASP A N 1
ATOM 1621 C CA . ASP A 1 213 ? 1.799 1.149 16.781 1.00 91.12 213 ASP A CA 1
ATOM 1622 C C . ASP A 1 213 ? 0.629 1.468 15.823 1.00 91.12 213 ASP A C 1
ATOM 1624 O O . ASP A 1 213 ? 0.520 2.599 15.348 1.00 91.12 213 ASP A O 1
ATOM 1628 N N . GLU A 1 214 ? -0.281 0.517 15.564 1.00 94.19 214 GLU A N 1
ATOM 1629 C CA . GLU A 1 214 ? -1.533 0.754 14.841 1.00 94.19 214 GLU A CA 1
ATOM 1630 C C . GLU A 1 214 ? -2.740 0.744 15.784 1.00 94.19 214 GLU A C 1
ATOM 1632 O O . GLU A 1 214 ? -2.989 -0.212 16.522 1.00 94.19 214 GLU A O 1
ATOM 1637 N N . PHE A 1 215 ? -3.548 1.800 15.709 1.00 96.38 215 PHE A N 1
ATOM 1638 C CA . PHE A 1 215 ? -4.670 2.020 16.612 1.00 96.38 215 PHE A CA 1
ATOM 1639 C C . PHE A 1 215 ? -6.005 1.941 15.881 1.00 96.38 215 PHE A C 1
ATOM 1641 O O . PHE A 1 215 ? -6.290 2.681 14.937 1.00 96.38 215 PHE A O 1
ATOM 1648 N N . PHE A 1 216 ? -6.876 1.070 16.373 1.00 97.38 216 PHE A N 1
ATOM 1649 C CA . PHE A 1 216 ? -8.208 0.866 15.826 1.00 97.38 216 PHE A CA 1
ATOM 1650 C C . PHE A 1 216 ? -9.247 1.375 16.809 1.00 97.38 216 PHE A C 1
ATOM 1652 O O . PHE A 1 216 ? -9.132 1.147 18.007 1.00 97.38 216 PHE A O 1
ATOM 1659 N N . GLY A 1 217 ? -10.296 2.038 16.338 1.00 97.19 217 GLY A N 1
ATOM 1660 C CA . GLY A 1 217 ? -11.317 2.532 17.250 1.00 97.19 217 GLY A CA 1
ATOM 1661 C C . GLY A 1 217 ? -12.706 2.620 16.666 1.00 97.19 217 GLY A C 1
ATOM 1662 O O . GLY A 1 217 ? -12.921 2.460 15.470 1.00 97.19 217 GLY A O 1
ATOM 1663 N N . PHE A 1 218 ? -13.677 2.878 17.526 1.00 97.31 218 PHE A N 1
ATOM 1664 C CA . PHE A 1 218 ? -15.054 3.112 17.117 1.00 97.31 218 PHE A CA 1
ATOM 1665 C C . PHE A 1 218 ? -15.748 4.071 18.075 1.00 97.31 218 PHE A C 1
ATOM 1667 O O . PHE A 1 218 ? -15.328 4.306 19.211 1.00 97.31 218 PHE A O 1
ATOM 1674 N N . GLN A 1 219 ? -16.823 4.660 17.570 1.00 96.69 219 GLN A N 1
ATOM 1675 C CA . GLN A 1 219 ? -17.572 5.677 18.286 1.00 96.69 219 GLN A CA 1
ATOM 1676 C C . GLN A 1 219 ? -18.553 5.064 19.283 1.00 96.69 219 GLN A C 1
ATOM 1678 O O . GLN A 1 219 ? -19.155 4.044 19.000 1.00 96.69 219 GLN A O 1
ATOM 1683 N N . MET A 1 220 ? -18.815 5.720 20.405 1.00 96.00 220 MET A N 1
ATOM 1684 C CA . MET A 1 220 ? -19.832 5.336 21.395 1.00 96.00 220 MET A CA 1
ATOM 1685 C C . MET A 1 220 ? -20.963 6.373 21.440 1.00 96.00 220 MET A C 1
ATOM 1687 O O . MET A 1 220 ? -21.422 6.795 22.499 1.00 96.00 220 MET A O 1
ATOM 1691 N N . ARG A 1 221 ? -21.386 6.836 20.257 1.00 93.25 221 ARG A N 1
ATOM 1692 C CA . ARG A 1 221 ? -22.435 7.852 20.094 1.00 93.25 221 ARG A CA 1
ATOM 1693 C C . ARG A 1 221 ? -23.819 7.294 20.420 1.00 93.25 221 ARG A C 1
ATOM 1695 O O . ARG A 1 221 ? -24.111 6.144 20.113 1.00 93.25 221 ARG A O 1
ATOM 1702 N N . ASP A 1 222 ? -24.668 8.157 20.975 1.00 93.94 222 ASP A N 1
ATOM 1703 C CA . ASP A 1 222 ? -26.077 7.875 21.265 1.00 93.94 222 ASP A CA 1
ATOM 1704 C C . ASP A 1 222 ? -26.902 7.859 19.968 1.00 93.94 222 ASP A C 1
ATOM 1706 O O . ASP A 1 222 ? -27.524 8.845 19.567 1.00 93.94 222 ASP A O 1
ATOM 1710 N N . ASP A 1 223 ? -26.789 6.749 19.244 1.00 94.94 223 ASP A N 1
ATOM 1711 C CA . ASP A 1 223 ? -27.479 6.466 17.995 1.00 94.94 223 ASP A CA 1
ATOM 1712 C C . ASP A 1 223 ? -28.000 5.016 17.983 1.00 94.94 223 ASP A C 1
ATOM 1714 O O . ASP A 1 223 ? -27.789 4.233 18.912 1.00 94.94 223 ASP A O 1
ATOM 1718 N N . LYS A 1 224 ? -28.707 4.640 16.913 1.00 95.88 224 LYS A N 1
ATOM 1719 C CA . LYS A 1 224 ? -29.290 3.296 16.762 1.00 95.88 224 LYS A CA 1
ATOM 1720 C C . LYS A 1 224 ? -28.260 2.155 16.752 1.00 95.88 224 LYS A C 1
ATOM 1722 O O . LYS A 1 224 ? -28.650 1.006 16.931 1.00 95.88 224 LYS A O 1
ATOM 1727 N N . GLU A 1 225 ? -26.982 2.455 16.530 1.00 95.69 225 GLU A N 1
ATOM 1728 C CA . GLU A 1 225 ? -25.901 1.470 16.472 1.00 95.69 225 GLU A CA 1
ATOM 1729 C C . GLU A 1 225 ? -25.231 1.272 17.843 1.00 95.69 225 GLU A C 1
ATOM 1731 O O . GLU A 1 225 ? -24.466 0.321 18.012 1.00 95.69 225 GLU A O 1
ATOM 1736 N N . LEU A 1 226 ? -25.526 2.122 18.841 1.00 95.69 226 LEU A N 1
ATOM 1737 C CA . LEU A 1 226 ? -24.948 2.041 20.187 1.00 95.69 226 LEU A CA 1
ATOM 1738 C C . LEU A 1 226 ? -25.008 0.630 20.802 1.00 95.69 226 LEU A C 1
ATOM 1740 O O . LEU A 1 226 ? -23.985 0.204 21.337 1.00 95.69 226 LEU A O 1
ATOM 1744 N N . PRO A 1 227 ? -26.113 -0.145 20.706 1.00 97.56 227 PRO A N 1
ATOM 1745 C CA . PRO A 1 227 ? -26.144 -1.497 21.267 1.00 97.56 227 PRO A CA 1
ATOM 1746 C C . PRO A 1 227 ? -25.087 -2.430 20.662 1.00 97.56 227 PRO A C 1
ATOM 1748 O O . PRO A 1 227 ? -24.451 -3.192 21.386 1.00 97.56 227 PRO A O 1
ATOM 1751 N N . ALA A 1 228 ? -24.859 -2.349 19.347 1.00 96.44 228 ALA A N 1
ATOM 1752 C CA . ALA A 1 228 ? -23.839 -3.152 18.678 1.00 96.44 228 ALA A CA 1
ATOM 1753 C C . ALA A 1 228 ? -22.433 -2.728 19.121 1.00 96.44 228 ALA A C 1
ATOM 1755 O O . ALA A 1 228 ? -21.598 -3.574 19.435 1.00 96.44 228 ALA A O 1
ATOM 1756 N N . ARG A 1 229 ? -22.184 -1.417 19.214 1.00 97.25 229 ARG A N 1
ATOM 1757 C CA . ARG A 1 229 ? -20.881 -0.879 19.630 1.00 97.25 229 ARG A CA 1
ATOM 1758 C C . ARG A 1 229 ? -20.573 -1.154 21.103 1.00 97.25 229 ARG A C 1
ATOM 1760 O O . ARG A 1 229 ? -19.429 -1.450 21.433 1.00 97.25 229 ARG A O 1
ATOM 1767 N N . GLN A 1 230 ? -21.588 -1.170 21.966 1.00 97.88 230 GLN A N 1
ATOM 1768 C CA . GLN A 1 230 ? -21.448 -1.634 23.345 1.00 97.88 230 GLN A CA 1
ATOM 1769 C C . GLN A 1 230 ? -21.045 -3.112 23.397 1.00 97.88 230 GLN A C 1
ATOM 1771 O O . GLN A 1 230 ? -20.099 -3.448 24.100 1.00 97.88 230 GLN A O 1
ATOM 1776 N N . GLY A 1 231 ? -21.678 -3.969 22.588 1.00 97.75 231 GLY A N 1
ATOM 1777 C CA . GLY A 1 231 ? -21.287 -5.376 22.473 1.00 97.75 231 GLY A CA 1
ATOM 1778 C C . GLY A 1 231 ? -19.842 -5.564 21.996 1.00 97.75 231 GLY A C 1
ATOM 1779 O O . GLY A 1 231 ? -19.118 -6.384 22.554 1.00 97.75 231 GLY A O 1
ATOM 1780 N N . MET A 1 232 ? -19.387 -4.769 21.018 1.00 98.19 232 MET A N 1
ATOM 1781 C CA . MET A 1 232 ? -17.978 -4.777 20.597 1.00 98.19 232 MET A CA 1
ATOM 1782 C C . MET A 1 232 ? -17.038 -4.364 21.735 1.00 98.19 232 MET A C 1
ATOM 1784 O O . MET A 1 232 ? -16.007 -5.000 21.932 1.00 98.19 232 MET A O 1
ATOM 1788 N N . LEU A 1 233 ? -17.380 -3.320 22.498 1.00 98.38 233 LEU A N 1
ATOM 1789 C CA . LEU A 1 233 ? -16.564 -2.871 23.628 1.00 98.38 233 LEU A CA 1
ATOM 1790 C C . LEU A 1 233 ? -16.489 -3.927 24.736 1.00 98.38 233 LEU A C 1
ATOM 1792 O O . LEU A 1 233 ? -15.414 -4.156 25.285 1.00 98.38 233 LEU A O 1
ATOM 1796 N N . ASP A 1 234 ? -17.607 -4.573 25.057 1.00 98.31 234 ASP A N 1
ATOM 1797 C CA . ASP A 1 234 ? -17.655 -5.620 26.078 1.00 98.31 234 ASP A CA 1
ATOM 1798 C C . ASP A 1 234 ? -16.819 -6.841 25.659 1.00 98.31 234 ASP A C 1
ATOM 1800 O O . ASP A 1 234 ? -16.079 -7.388 26.478 1.00 98.31 234 ASP A O 1
ATOM 1804 N N . LEU A 1 235 ? -16.850 -7.205 24.371 1.00 98.12 235 LEU A N 1
ATOM 1805 C CA . LEU A 1 235 ? -15.985 -8.237 23.795 1.00 98.12 235 LEU A CA 1
ATOM 1806 C C . LEU A 1 235 ? -14.505 -7.864 23.925 1.00 98.12 235 LEU A C 1
ATOM 1808 O O . LEU A 1 235 ? -13.722 -8.664 24.425 1.00 98.12 235 LEU A O 1
ATOM 1812 N N . LEU A 1 236 ? -14.115 -6.647 23.535 1.00 98.31 236 LEU A N 1
ATOM 1813 C CA . LEU A 1 236 ? -12.717 -6.206 23.623 1.00 98.31 236 LEU A CA 1
ATOM 1814 C C . LEU A 1 236 ? -12.217 -6.112 25.066 1.00 98.31 236 LEU A C 1
ATOM 1816 O O . LEU A 1 236 ? -11.063 -6.442 25.325 1.00 98.31 236 LEU A O 1
ATOM 1820 N N . ARG A 1 237 ? -13.072 -5.702 26.012 1.00 98.38 237 ARG A N 1
ATOM 1821 C CA . ARG A 1 237 ? -12.753 -5.730 27.448 1.00 98.38 237 ARG A CA 1
ATOM 1822 C C . ARG A 1 237 ? -12.505 -7.149 27.926 1.00 98.38 237 ARG A C 1
ATOM 1824 O O . ARG A 1 237 ? -11.477 -7.400 28.542 1.00 98.38 237 ARG A O 1
ATOM 1831 N N . SER A 1 238 ? -13.411 -8.068 27.596 1.00 97.94 238 SER A N 1
ATOM 1832 C CA . SER A 1 238 ? -13.251 -9.478 27.942 1.00 97.94 238 SER A CA 1
ATOM 1833 C C . SER A 1 238 ? -11.963 -10.047 27.347 1.00 97.94 238 SER A C 1
ATOM 1835 O O . SER A 1 238 ? -11.206 -10.706 28.056 1.00 97.94 238 SER A O 1
ATOM 1837 N N . ALA A 1 239 ? -11.667 -9.725 26.087 1.00 97.81 239 ALA A N 1
ATOM 1838 C CA . ALA A 1 239 ? -10.469 -10.199 25.418 1.00 97.81 239 ALA A CA 1
ATOM 1839 C C . ALA A 1 239 ? -9.175 -9.648 26.029 1.00 97.81 239 ALA A C 1
ATOM 1841 O O . ALA A 1 239 ? -8.231 -10.405 26.239 1.00 97.81 239 ALA A O 1
ATOM 1842 N N . PHE A 1 240 ? -9.154 -8.358 26.371 1.00 97.56 240 PHE A N 1
ATOM 1843 C CA . PHE A 1 240 ? -8.036 -7.713 27.059 1.00 97.56 240 PHE A CA 1
ATOM 1844 C C . PHE A 1 240 ? -7.822 -8.283 28.474 1.00 97.56 240 PHE A C 1
ATOM 1846 O O . PHE A 1 240 ? -6.690 -8.530 28.877 1.00 97.56 240 PHE A O 1
ATOM 1853 N N . GLU A 1 241 ? -8.897 -8.535 29.229 1.00 97.88 241 GLU A N 1
ATOM 1854 C CA . GLU A 1 241 ? -8.832 -9.093 30.590 1.00 97.88 241 GLU A CA 1
ATOM 1855 C C . GLU A 1 241 ? -8.351 -10.550 30.624 1.00 97.88 241 GLU A C 1
ATOM 1857 O O . GLU A 1 241 ? -7.639 -10.942 31.550 1.00 97.88 241 GLU A O 1
ATOM 1862 N N . HIS A 1 242 ? -8.740 -11.351 29.630 1.00 97.19 242 HIS A N 1
ATOM 1863 C CA . HIS A 1 242 ? -8.411 -12.778 29.564 1.00 97.19 242 HIS A CA 1
ATOM 1864 C C . HIS A 1 242 ? -7.223 -13.093 28.656 1.00 97.19 242 HIS A C 1
ATOM 1866 O O . HIS A 1 242 ? -6.908 -14.270 28.490 1.00 97.19 242 HIS A O 1
ATOM 1872 N N . ASP A 1 243 ? -6.587 -12.072 28.076 1.00 96.56 243 ASP A N 1
ATOM 1873 C CA . ASP A 1 243 ? -5.529 -12.221 27.078 1.00 96.56 243 ASP A CA 1
ATOM 1874 C C . ASP A 1 243 ? -5.953 -13.206 25.975 1.00 96.56 243 ASP A C 1
ATOM 1876 O O . ASP A 1 243 ? -5.352 -14.261 25.800 1.00 96.56 243 ASP A O 1
ATOM 1880 N N . THR A 1 244 ? -7.050 -12.918 25.268 1.00 97.25 244 THR A N 1
ATOM 1881 C CA . THR A 1 244 ? -7.564 -13.760 24.168 1.00 97.25 244 THR A CA 1
ATOM 1882 C C . THR A 1 244 ? -7.534 -13.014 22.832 1.00 97.25 244 THR A C 1
ATOM 1884 O O . THR A 1 244 ? -7.640 -11.784 22.804 1.00 97.25 244 THR A O 1
ATOM 1887 N N . PRO A 1 245 ? -7.306 -13.725 21.711 1.00 97.94 245 PRO A N 1
ATOM 1888 C CA . PRO A 1 245 ? -7.221 -13.095 20.404 1.00 97.94 245 PRO A CA 1
ATOM 1889 C C . PRO A 1 245 ? -8.600 -12.659 19.901 1.00 97.94 245 PRO A C 1
ATOM 1891 O O . PRO A 1 245 ? -9.599 -13.343 20.086 1.00 97.94 245 PRO A O 1
ATOM 1894 N N . VAL A 1 246 ? -8.634 -11.544 19.179 1.00 98.12 246 VAL A N 1
ATOM 1895 C CA . VAL A 1 246 ? -9.829 -11.039 18.498 1.00 98.12 246 VAL A CA 1
ATOM 1896 C C . VAL A 1 246 ? -9.555 -10.844 17.020 1.00 98.12 246 VAL A C 1
ATOM 1898 O O . VAL A 1 246 ? -8.415 -10.657 16.593 1.00 98.12 246 VAL A O 1
ATOM 1901 N N . ARG A 1 247 ? -10.627 -10.827 16.233 1.00 97.62 247 ARG A N 1
ATOM 1902 C CA . ARG A 1 247 ? -10.635 -10.321 14.865 1.00 97.62 247 ARG A CA 1
ATOM 1903 C C . ARG A 1 247 ? -11.339 -8.974 14.816 1.00 97.62 247 ARG A C 1
ATOM 1905 O O . ARG A 1 247 ? -12.481 -8.855 15.256 1.00 97.62 247 ARG A O 1
ATOM 1912 N N . LEU A 1 248 ? -10.692 -7.994 14.199 1.00 97.31 248 LEU A N 1
ATOM 1913 C CA . LEU A 1 248 ? -11.275 -6.702 13.859 1.00 97.31 248 LEU A CA 1
ATOM 1914 C C . LEU A 1 248 ? -11.491 -6.639 12.354 1.00 97.31 248 LEU A C 1
ATOM 1916 O O . LEU A 1 248 ? -10.539 -6.829 11.602 1.00 97.31 248 LEU A O 1
ATOM 1920 N N . ASP A 1 249 ? -12.705 -6.315 11.919 1.00 94.75 249 ASP A N 1
ATOM 1921 C CA . ASP A 1 249 ? -12.917 -5.819 10.564 1.00 94.75 249 ASP A CA 1
ATOM 1922 C C . ASP A 1 249 ? -13.017 -4.291 10.625 1.00 94.75 249 ASP A C 1
ATOM 1924 O O . ASP A 1 249 ? -13.830 -3.749 11.381 1.00 94.75 249 ASP A O 1
ATOM 1928 N N . TYR A 1 250 ? -12.206 -3.587 9.842 1.00 92.62 250 TYR A N 1
ATOM 1929 C CA . TYR A 1 250 ? -12.023 -2.141 9.961 1.00 92.62 250 TYR A CA 1
ATOM 1930 C C . TYR A 1 250 ? -11.860 -1.459 8.601 1.00 92.62 250 TYR A C 1
ATOM 1932 O O . TYR A 1 250 ? -11.546 -2.092 7.594 1.00 92.62 250 TYR A O 1
ATOM 1940 N N . ARG A 1 251 ? -12.068 -0.142 8.577 1.00 88.94 251 ARG A N 1
ATOM 1941 C CA . ARG A 1 251 ? -11.671 0.740 7.473 1.00 88.94 251 ARG A CA 1
ATOM 1942 C C . ARG A 1 251 ? -10.470 1.553 7.914 1.00 88.94 251 ARG A C 1
ATOM 1944 O O . ARG A 1 251 ? -10.507 2.149 8.989 1.00 88.94 251 ARG A O 1
ATOM 1951 N N . ARG A 1 252 ? -9.424 1.602 7.095 1.00 86.38 252 ARG A N 1
ATOM 1952 C CA . ARG A 1 252 ? -8.284 2.479 7.370 1.00 86.38 252 ARG A CA 1
ATOM 1953 C C . ARG A 1 252 ? -8.688 3.930 7.130 1.00 86.38 252 ARG A C 1
ATOM 1955 O O . ARG A 1 252 ? -9.400 4.224 6.171 1.00 86.38 252 ARG A O 1
ATOM 1962 N N . THR A 1 253 ? -8.281 4.809 8.034 1.00 83.94 253 THR A N 1
ATOM 1963 C CA . THR A 1 253 ? -8.608 6.243 7.988 1.00 83.94 253 THR A CA 1
ATOM 1964 C C . THR A 1 253 ? -7.378 7.128 8.115 1.00 83.94 253 THR A C 1
ATOM 1966 O O . THR A 1 253 ? -7.479 8.317 7.832 1.00 83.94 253 THR A O 1
ATOM 1969 N N . GLY A 1 254 ? -6.237 6.553 8.495 1.00 83.31 254 GLY A N 1
ATOM 1970 C CA . GLY A 1 254 ? -4.960 7.237 8.597 1.00 83.31 254 GLY A CA 1
ATOM 1971 C C . GLY A 1 254 ? -3.772 6.291 8.405 1.00 83.31 254 GLY A C 1
ATOM 1972 O O . GLY A 1 254 ? -3.946 5.099 8.115 1.00 83.31 254 GLY A O 1
ATOM 1973 N N . LEU A 1 255 ? -2.557 6.827 8.551 1.00 82.75 255 LEU A N 1
ATOM 1974 C CA . LEU A 1 255 ? -1.324 6.063 8.364 1.00 82.75 255 LEU A CA 1
ATOM 1975 C C . LEU A 1 255 ? -1.196 4.915 9.360 1.00 82.75 255 LEU A C 1
ATOM 1977 O O . LEU A 1 255 ? -0.733 3.852 8.982 1.00 82.75 255 LEU A O 1
ATOM 1981 N N . THR A 1 256 ? -1.645 5.092 10.592 1.00 88.56 256 THR A N 1
ATOM 1982 C CA . THR A 1 256 ? -1.606 4.080 11.655 1.00 88.56 256 THR A CA 1
ATOM 1983 C C . THR A 1 256 ? -2.971 3.873 12.294 1.00 88.56 256 THR A C 1
ATOM 1985 O O . THR A 1 256 ? -3.119 3.058 13.199 1.00 88.56 256 THR A O 1
ATOM 1988 N N . THR A 1 257 ? -3.998 4.576 11.812 1.00 90.75 257 THR A N 1
ATOM 1989 C CA . THR A 1 257 ? -5.320 4.561 12.431 1.00 90.75 257 THR A CA 1
ATOM 1990 C C . THR A 1 257 ? -6.418 3.969 11.547 1.00 90.75 257 THR A C 1
ATOM 1992 O O . THR A 1 257 ? -6.441 4.111 10.316 1.00 90.75 257 THR A O 1
ATOM 1995 N N . GLY A 1 258 ? -7.378 3.298 12.187 1.00 92.25 258 GLY A N 1
ATOM 1996 C CA . GLY A 1 258 ? -8.535 2.713 11.513 1.00 92.25 258 GLY A CA 1
ATOM 1997 C C . GLY A 1 258 ? -9.812 2.733 12.347 1.00 92.25 258 GLY A C 1
ATOM 1998 O O . GLY A 1 258 ? -9.790 2.657 13.573 1.00 92.25 258 GLY A O 1
ATOM 1999 N N . VAL A 1 259 ? -10.956 2.790 11.668 1.00 94.25 259 VAL A N 1
ATOM 2000 C CA . VAL A 1 259 ? -12.278 2.695 12.291 1.00 94.25 259 VAL A CA 1
ATOM 2001 C C . VAL A 1 259 ? -12.784 1.258 12.217 1.00 94.25 259 VAL A C 1
ATOM 2003 O O . VAL A 1 259 ? -13.010 0.721 11.131 1.00 94.25 259 VAL A O 1
ATOM 2006 N N . VAL A 1 260 ? -12.992 0.644 13.379 1.00 96.44 260 VAL A N 1
ATOM 2007 C CA . VAL A 1 260 ? -13.557 -0.699 13.530 1.00 96.44 260 VAL A CA 1
ATOM 2008 C C . VAL A 1 260 ? -15.029 -0.682 13.135 1.00 96.44 260 VAL A C 1
ATOM 2010 O O . VAL A 1 260 ? -15.821 0.132 13.610 1.00 96.44 260 VAL A O 1
ATOM 2013 N N . LEU A 1 261 ? -15.397 -1.622 12.271 1.00 94.44 261 LEU A N 1
ATOM 2014 C CA . LEU A 1 261 ? -16.775 -1.891 11.878 1.00 94.44 261 LEU A CA 1
ATOM 2015 C C . LEU A 1 261 ? -17.360 -3.055 12.678 1.00 94.44 261 LEU A C 1
ATOM 2017 O O . LEU A 1 261 ? -18.550 -3.047 12.986 1.00 94.44 261 LEU A O 1
ATOM 2021 N N . ARG A 1 262 ? -16.539 -4.076 12.955 1.00 95.44 262 ARG A N 1
ATOM 2022 C CA . ARG A 1 262 ? -16.931 -5.310 13.647 1.00 95.44 262 ARG A CA 1
ATOM 2023 C C . ARG A 1 262 ? -15.764 -5.838 14.477 1.00 95.44 262 ARG A C 1
ATOM 2025 O O . ARG A 1 262 ? -14.622 -5.776 14.028 1.00 95.44 262 ARG A O 1
ATOM 2032 N N . ALA A 1 263 ? -16.072 -6.409 15.635 1.00 96.50 263 ALA A N 1
ATOM 2033 C CA . ALA A 1 263 ? -15.141 -7.182 16.448 1.00 96.50 263 ALA A CA 1
ATOM 2034 C C . ALA A 1 263 ? -15.728 -8.576 16.695 1.00 96.50 263 ALA A C 1
ATOM 2036 O O . ALA A 1 263 ? -16.933 -8.707 16.921 1.00 96.50 263 ALA A O 1
ATOM 2037 N N . ALA A 1 264 ? -14.890 -9.604 16.629 1.00 96.50 264 ALA A N 1
ATOM 2038 C CA . ALA A 1 264 ? -15.270 -10.984 16.882 1.00 96.50 264 ALA A CA 1
ATOM 2039 C C . ALA A 1 264 ? -14.216 -11.673 17.746 1.00 96.50 264 ALA A C 1
ATOM 2041 O O . ALA A 1 264 ? -13.021 -11.420 17.599 1.00 96.50 264 ALA A O 1
ATOM 2042 N N . ASP A 1 265 ? -14.683 -12.550 18.623 1.00 92.12 265 ASP A N 1
ATOM 2043 C CA . ASP A 1 265 ? -13.838 -13.441 19.404 1.00 92.12 265 ASP A CA 1
ATOM 2044 C C . ASP A 1 265 ? -13.297 -14.550 18.492 1.00 92.12 265 ASP A C 1
ATOM 2046 O O . ASP A 1 265 ? -13.968 -14.953 17.529 1.00 92.12 265 ASP A O 1
ATOM 2050 N N . LEU A 1 266 ? -12.082 -15.014 18.766 1.00 85.19 266 LEU A N 1
ATOM 2051 C CA . LEU A 1 266 ? -11.458 -16.120 18.053 1.00 85.19 266 LEU A CA 1
ATOM 2052 C C . LEU A 1 266 ? -11.275 -17.303 19.019 1.00 85.19 266 LEU A C 1
ATOM 2054 O O . LEU A 1 266 ? -10.772 -17.104 20.122 1.00 85.19 266 LEU A O 1
ATOM 2058 N N . PRO A 1 267 ? -11.691 -18.521 18.620 1.00 70.69 267 PRO A N 1
ATOM 2059 C CA . PRO A 1 267 ? -11.606 -19.709 19.469 1.00 70.69 267 PRO A CA 1
ATOM 2060 C C . PRO A 1 267 ? -10.170 -20.149 19.781 1.00 70.69 267 PRO A C 1
ATOM 2062 O O . PRO A 1 267 ? -9.253 -19.853 18.979 1.00 70.69 267 PRO A O 1
#

Secondary structure (DSSP, 8-state):
---EEEEEEEEEETT----HHHHHHHHHHHHHHHHSEEEEEEEEEEE--GGGSEE------SSS----HHHHHHHHTTTTSS-SEEEEE-SEESS--SEE----TT--EEEE-TT--TTHHHHHHHHHTT-PPPBS-TTBTTBS-GGG--SSSPB--HHHHHHHHHSTTEEE--EEEEE-EEEEEE--TT--BS-GGG-B--SEEEEETTEEEEEEEE---SSTTHHHHHHHHHHHHHHHHHT--EEEEEEE-SSSEEEEEEEEE--

Radius of gyration: 20.21 Å; chains: 1; bounding box: 48×38×59 Å

Sequence (267 aa):
MAGECVRVAVVVIDGANANVNRDLDAGNQVYLPECGMWIAVVARTTVDRPDLLVLDQTDCLANGHEVSDEEDELFDLGRDLGADIVAYYIQGDTAGFRGCAAHPPGRRGFWVGDTATQWTFAHELTHVVGDNGHVGNTDNLMFRNTGRITNPPPDLTDDQCARIRRDEVMGDCVLAAQGRPTFLRVHDRGTGFGPPDDHIDVEAVVELDSRPDEFFGFQMRDDKELPARQGMLDLLRSAFEHDTPVRLDYRRTGLTTGVVLRAADLP